Protein AF-A0A4Q2XMG8-F1 (afdb_monomer_lite)

Radius of gyration: 23.98 Å; chains: 1; bounding box: 64×40×62 Å

Structure (mmCIF, N/CA/C/O backbone):
data_AF-A0A4Q2XMG8-F1
#
_entry.id   AF-A0A4Q2XMG8-F1
#
loop_
_atom_site.group_PDB
_atom_site.id
_atom_site.type_symbol
_atom_site.label_atom_id
_atom_site.label_alt_id
_atom_site.label_comp_id
_atom_site.label_asym_id
_atom_site.label_entity_id
_atom_site.label_seq_id
_atom_site.pdbx_PDB_ins_code
_atom_site.Cartn_x
_atom_site.Cartn_y
_atom_site.Cartn_z
_atom_site.occupancy
_atom_site.B_iso_or_equiv
_atom_site.auth_seq_id
_atom_site.auth_comp_id
_atom_site.auth_asym_id
_atom_site.auth_atom_id
_atom_site.pdbx_PDB_model_num
ATOM 1 N N . ALA A 1 1 ? -25.257 4.036 9.283 1.00 81.19 1 ALA A N 1
ATOM 2 C CA . ALA A 1 1 ? -26.088 5.258 9.095 1.00 81.19 1 ALA A CA 1
ATOM 3 C C . ALA A 1 1 ? -26.103 5.674 7.631 1.00 81.19 1 ALA A C 1
ATOM 5 O O . ALA A 1 1 ? -27.176 5.922 7.090 1.00 81.19 1 ALA A O 1
ATOM 6 N N . TYR A 1 2 ? -24.935 5.611 6.986 1.00 82.19 2 TYR A N 1
ATOM 7 C CA . TYR A 1 2 ? -24.751 5.807 5.554 1.00 82.19 2 TYR A CA 1
ATOM 8 C C . TYR A 1 2 ? -25.796 5.077 4.703 1.00 82.19 2 TYR A C 1
ATOM 10 O O . TYR A 1 2 ? -26.510 5.693 3.921 1.00 82.19 2 TYR A O 1
ATOM 18 N N . TYR A 1 3 ? -25.970 3.776 4.947 1.00 78.19 3 TYR A N 1
ATOM 19 C CA . TYR A 1 3 ? -26.940 2.952 4.229 1.00 78.19 3 TYR A CA 1
ATOM 20 C C . TYR A 1 3 ? -28.388 3.465 4.310 1.00 78.19 3 TYR A C 1
ATOM 22 O O . TYR A 1 3 ? -29.070 3.570 3.293 1.00 78.19 3 TYR A O 1
ATOM 30 N N . ARG A 1 4 ? -28.861 3.817 5.513 1.00 81.31 4 ARG A N 1
ATOM 31 C CA . ARG A 1 4 ? -30.213 4.373 5.684 1.00 81.31 4 ARG A CA 1
ATOM 32 C C . ARG A 1 4 ? -30.353 5.688 4.928 1.00 81.31 4 ARG A C 1
ATOM 34 O O . ARG A 1 4 ? -31.359 5.874 4.258 1.00 81.31 4 ARG A O 1
ATOM 41 N N . GLY A 1 5 ? -29.334 6.546 4.995 1.00 85.69 5 GLY A N 1
ATOM 42 C CA . GLY A 1 5 ? -29.318 7.788 4.231 1.00 85.69 5 GLY A CA 1
ATOM 43 C C . GLY A 1 5 ? -29.368 7.539 2.723 1.00 85.69 5 GLY A C 1
ATOM 44 O O . GLY A 1 5 ? -30.124 8.198 2.024 1.00 85.69 5 GLY A O 1
ATOM 45 N N . HIS A 1 6 ? -28.656 6.525 2.227 1.00 80.00 6 HIS A N 1
ATOM 46 C CA . HIS A 1 6 ? -28.688 6.147 0.814 1.00 80.00 6 HIS A CA 1
ATOM 47 C C . HIS A 1 6 ? -30.078 5.692 0.352 1.00 80.00 6 HIS A C 1
ATOM 49 O O . HIS A 1 6 ? -30.569 6.174 -0.665 1.00 80.00 6 HIS A O 1
ATOM 55 N N . ILE A 1 7 ? -30.738 4.809 1.111 1.00 81.00 7 ILE A N 1
ATOM 56 C CA . ILE A 1 7 ? -32.094 4.338 0.779 1.00 81.00 7 ILE A CA 1
ATOM 57 C C . ILE A 1 7 ? -33.120 5.468 0.813 1.00 81.00 7 ILE A C 1
ATOM 59 O O . ILE A 1 7 ? -34.022 5.504 -0.018 1.00 81.00 7 ILE A O 1
ATOM 63 N N . LEU A 1 8 ? -33.005 6.364 1.790 1.00 88.44 8 LEU A N 1
ATOM 64 C CA . LEU A 1 8 ? -33.968 7.441 1.999 1.00 88.44 8 LEU A CA 1
ATOM 65 C C . LEU A 1 8 ? -33.697 8.669 1.116 1.00 88.44 8 LEU A C 1
ATOM 67 O O . LEU A 1 8 ? -34.474 9.617 1.164 1.00 88.44 8 LEU A O 1
ATOM 71 N N . GLY A 1 9 ? -32.612 8.671 0.331 1.00 86.44 9 GLY A N 1
ATOM 72 C CA . GLY A 1 9 ? -32.169 9.855 -0.412 1.00 86.44 9 GLY A CA 1
ATOM 73 C C . GLY A 1 9 ? -31.715 11.007 0.494 1.00 86.44 9 GLY A C 1
ATOM 74 O O . GLY A 1 9 ? -31.687 12.153 0.064 1.00 86.44 9 GLY A O 1
ATOM 75 N N . ASP A 1 10 ? -31.373 10.716 1.750 1.00 90.12 10 ASP A N 1
ATOM 76 C CA . ASP A 1 10 ? -30.902 11.691 2.729 1.00 90.12 10 ASP A CA 1
ATOM 77 C C . ASP A 1 10 ? -29.384 11.864 2.583 1.00 90.12 10 ASP A C 1
ATOM 79 O O . ASP A 1 10 ? -28.574 11.066 3.075 1.00 90.12 10 ASP A O 1
ATOM 83 N N . GLU A 1 11 ? -29.001 12.892 1.827 1.00 88.88 11 GLU A N 1
ATOM 84 C CA . GLU A 1 11 ? -27.604 13.252 1.581 1.00 88.88 11 GLU A CA 1
ATOM 85 C C . GLU A 1 11 ? -26.902 13.755 2.847 1.00 88.88 11 GLU A C 1
ATOM 87 O O . GLU A 1 11 ? -25.707 13.510 3.018 1.00 88.88 11 GLU A O 1
ATOM 92 N N . THR A 1 12 ? -27.629 14.402 3.763 1.00 91.62 12 THR A N 1
ATOM 93 C CA . THR A 1 12 ? -27.072 14.902 5.025 1.00 91.62 12 THR A CA 1
ATOM 94 C C . THR A 1 12 ? -26.667 13.740 5.922 1.00 91.62 12 THR A C 1
ATOM 96 O O . THR A 1 12 ? -25.528 13.688 6.379 1.00 91.62 12 THR A O 1
ATOM 99 N N . LEU A 1 13 ? -27.544 12.750 6.103 1.00 91.00 13 LEU A N 1
ATOM 100 C CA . LEU A 1 13 ? -27.244 11.565 6.906 1.00 91.00 13 LEU A CA 1
ATOM 101 C C . LEU A 1 13 ? -26.104 10.731 6.304 1.00 91.00 13 LEU A C 1
ATOM 103 O O . LEU A 1 13 ? -25.288 10.164 7.039 1.00 91.00 13 LEU A O 1
ATOM 107 N N . GLN A 1 14 ? -26.025 10.665 4.970 1.00 84.69 14 GLN A N 1
ATOM 108 C CA . GLN A 1 14 ? -24.875 10.076 4.287 1.00 84.69 14 GLN A CA 1
ATOM 109 C C . GLN A 1 14 ? -23.601 10.851 4.618 1.00 84.69 14 GLN A C 1
ATOM 111 O O . GLN A 1 14 ? -22.659 10.241 5.117 1.00 84.69 14 GLN A O 1
ATOM 116 N N . ALA A 1 15 ? -23.580 12.168 4.398 1.00 87.19 15 ALA A N 1
ATOM 117 C CA . ALA A 1 15 ? -22.418 13.020 4.641 1.00 87.19 15 ALA A CA 1
ATOM 118 C C . ALA A 1 15 ? -21.933 12.946 6.095 1.00 87.19 15 ALA A C 1
ATOM 120 O O . ALA A 1 15 ? -20.739 12.763 6.328 1.00 87.19 15 ALA A O 1
ATOM 121 N N . SER A 1 16 ? -22.846 12.982 7.066 1.00 92.31 16 SER A N 1
ATOM 122 C CA . SER A 1 16 ? -22.531 12.775 8.479 1.00 92.31 16 SER A CA 1
ATOM 123 C C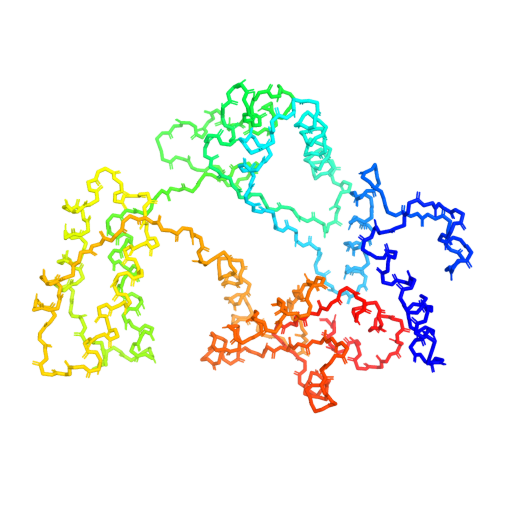 . SER A 1 16 ? -21.876 11.408 8.710 1.00 92.31 16 SER A C 1
ATOM 125 O O . SER A 1 16 ? -20.847 11.313 9.372 1.00 92.31 16 SER A O 1
ATOM 127 N N . ALA A 1 17 ? -22.384 10.327 8.110 1.00 89.62 17 ALA A N 1
ATOM 128 C CA . ALA A 1 17 ? -21.771 9.007 8.267 1.00 89.62 17 ALA A CA 1
ATOM 129 C C . ALA A 1 17 ? -20.358 8.935 7.652 1.00 89.62 17 ALA A C 1
ATOM 131 O O . ALA A 1 17 ? -19.456 8.364 8.269 1.00 89.62 17 ALA A O 1
ATOM 132 N N . LEU A 1 18 ? -20.149 9.566 6.486 1.00 85.31 18 LEU A N 1
ATOM 133 C CA . LEU A 1 18 ? -18.825 9.696 5.858 1.00 85.31 18 LEU A CA 1
ATOM 134 C C . LEU A 1 18 ? -17.852 10.430 6.787 1.00 85.31 18 LEU A C 1
ATOM 136 O O . LEU A 1 18 ? -16.746 9.951 7.037 1.00 85.31 18 LEU A O 1
ATOM 140 N N . ARG A 1 19 ? -18.291 11.573 7.325 1.00 89.06 19 ARG A N 1
ATOM 141 C CA . ARG A 1 19 ? -17.523 12.413 8.248 1.00 89.06 19 ARG A CA 1
ATOM 142 C C . ARG A 1 19 ? -17.064 11.613 9.469 1.00 89.06 19 ARG A C 1
ATOM 144 O O . ARG A 1 19 ? -15.927 11.737 9.913 1.00 89.06 19 ARG A O 1
ATOM 151 N N . TRP A 1 20 ? -17.910 10.718 9.978 1.00 91.38 20 TRP A N 1
ATOM 152 C CA . TRP A 1 20 ? -17.545 9.835 11.086 1.00 91.38 20 TRP A CA 1
ATOM 153 C C . TRP A 1 20 ? -16.475 8.807 10.720 1.00 91.38 20 TRP A C 1
ATOM 155 O O . TRP A 1 20 ? -15.502 8.665 11.459 1.00 91.38 20 TRP A O 1
ATOM 165 N N . LEU A 1 21 ? -16.609 8.131 9.575 1.00 85.44 21 LEU A N 1
ATOM 166 C CA . LEU A 1 21 ? -15.617 7.153 9.106 1.00 85.44 21 LEU A CA 1
ATOM 167 C C . LEU A 1 21 ? -14.249 7.782 8.819 1.00 85.44 21 LEU A C 1
ATOM 169 O O . LEU A 1 21 ? -13.226 7.121 8.982 1.00 85.44 21 LEU A O 1
ATOM 173 N N . ARG A 1 22 ? -14.231 9.052 8.408 1.00 84.56 22 ARG A N 1
ATOM 174 C CA . ARG A 1 22 ? -13.009 9.824 8.144 1.00 84.56 22 ARG A CA 1
ATOM 175 C C . ARG A 1 22 ? -12.381 10.440 9.390 1.00 84.56 22 ARG A C 1
ATOM 177 O O . ARG A 1 22 ? -11.350 11.087 9.265 1.00 84.56 22 ARG A O 1
ATOM 184 N N . ALA A 1 23 ? -12.973 10.218 10.566 1.00 89.00 23 ALA A N 1
ATOM 185 C CA . ALA A 1 23 ? -12.543 10.829 11.822 1.00 89.00 23 ALA A CA 1
ATOM 186 C C . ALA A 1 23 ? -12.608 12.374 11.814 1.00 89.00 23 ALA A C 1
ATOM 188 O O . ALA A 1 23 ? -11.776 13.039 12.415 1.00 89.00 23 ALA A O 1
ATOM 189 N N . GLU A 1 24 ? -13.612 12.957 11.149 1.00 90.75 24 GLU A N 1
ATOM 190 C CA . GLU A 1 24 ? -13.774 14.414 10.971 1.00 90.75 24 GLU A CA 1
ATOM 191 C C . GLU A 1 24 ? -14.787 15.042 11.963 1.00 90.75 24 GLU A C 1
ATOM 193 O O . GLU A 1 24 ? -15.249 16.171 11.775 1.00 90.75 24 GLU A O 1
ATOM 198 N N . TYR A 1 25 ? -15.199 14.310 13.003 1.00 92.25 25 TYR A N 1
ATOM 199 C CA . TYR A 1 25 ? -16.009 14.866 14.095 1.00 92.25 25 TYR A CA 1
ATOM 200 C C . TYR A 1 25 ? -15.125 15.283 15.265 1.00 92.25 25 TYR A C 1
ATOM 202 O O . TYR A 1 25 ? -14.452 14.438 15.849 1.00 92.25 25 TYR A O 1
ATOM 210 N N . ASP A 1 26 ? -15.243 16.540 15.690 1.00 88.44 26 ASP A N 1
ATOM 211 C CA . ASP A 1 26 ? -14.513 17.070 16.849 1.00 88.44 26 ASP A CA 1
ATOM 212 C C . ASP A 1 26 ? -15.264 16.847 18.175 1.00 88.44 26 ASP A C 1
ATOM 214 O O . ASP A 1 26 ? -14.674 16.849 19.257 1.00 88.44 26 ASP A O 1
ATOM 218 N N . SER A 1 27 ? -16.588 16.645 18.120 1.00 91.81 27 SER A N 1
ATOM 219 C CA . SER A 1 27 ? -17.449 16.547 19.303 1.00 91.81 27 SER A CA 1
ATOM 220 C C . SER A 1 27 ? -18.337 15.305 19.302 1.00 91.81 27 SER A C 1
ATOM 222 O O . SER A 1 27 ? -19.077 15.020 18.361 1.00 91.81 27 SER A O 1
ATOM 224 N N . LYS A 1 28 ? -18.350 14.597 20.441 1.00 92.81 28 LYS A N 1
ATOM 225 C CA . LYS A 1 28 ? -19.267 13.467 20.689 1.00 92.81 28 LYS A CA 1
ATOM 226 C C . LYS A 1 28 ? -20.732 13.903 20.716 1.00 92.81 28 LYS A C 1
ATOM 228 O O . LYS A 1 28 ? -21.603 13.084 20.441 1.00 92.81 28 LYS A O 1
ATOM 233 N N . MET A 1 29 ? -21.008 15.154 21.100 1.00 94.19 29 MET A N 1
ATOM 234 C CA . MET A 1 29 ? -22.370 15.697 21.118 1.00 94.19 29 MET A CA 1
ATOM 235 C C . MET A 1 29 ? -22.911 15.796 19.692 1.00 94.19 29 MET A C 1
ATOM 237 O O . MET A 1 29 ? -24.007 15.312 19.427 1.00 94.19 29 MET A O 1
ATOM 241 N N . GLU A 1 30 ? -22.103 16.350 18.789 1.00 93.75 30 GLU A N 1
ATOM 242 C CA . GLU A 1 30 ? -22.445 16.548 17.382 1.00 93.75 30 GLU A CA 1
ATOM 243 C C . GLU A 1 30 ? -22.667 15.204 16.679 1.00 93.75 30 GLU A C 1
ATOM 245 O O . GLU A 1 30 ? -23.744 14.946 16.153 1.00 93.75 30 GLU A O 1
ATOM 250 N N . ALA A 1 31 ? -21.719 14.268 16.798 1.00 92.81 31 ALA A N 1
ATOM 251 C CA . ALA A 1 31 ? -21.875 12.934 16.216 1.00 92.81 31 ALA A CA 1
ATOM 252 C C . ALA A 1 31 ? -23.092 12.174 16.779 1.00 92.81 31 ALA A C 1
ATOM 254 O O . ALA A 1 31 ? -23.734 11.393 16.075 1.00 92.81 31 ALA A O 1
ATOM 255 N N . ARG A 1 32 ? -23.445 12.397 18.052 1.00 93.88 32 ARG A N 1
ATOM 256 C CA . ARG A 1 32 ? -24.645 11.804 18.652 1.00 93.88 32 ARG A CA 1
ATOM 257 C C . ARG A 1 32 ? -25.925 12.416 18.095 1.00 93.88 32 ARG A C 1
ATOM 259 O O . ARG A 1 32 ? -26.892 11.679 17.925 1.00 93.88 32 ARG A O 1
ATOM 266 N N . GLN A 1 33 ? -25.942 13.722 17.855 1.00 93.50 33 GLN A N 1
ATOM 267 C CA . GLN A 1 33 ? -27.078 14.411 17.254 1.00 93.50 33 GLN A CA 1
ATOM 268 C C . GLN A 1 33 ? -27.289 13.954 15.807 1.00 93.50 33 GLN A C 1
ATOM 270 O O . GLN A 1 33 ? -28.407 13.594 15.449 1.00 93.50 33 GLN A O 1
ATOM 275 N N . ASP A 1 34 ? -26.214 13.884 15.026 1.00 92.56 34 ASP A N 1
ATOM 276 C CA . ASP A 1 34 ? -26.277 13.557 13.601 1.00 92.56 34 ASP A CA 1
ATOM 277 C C . ASP A 1 34 ? -26.519 12.065 13.334 1.00 92.56 34 ASP A C 1
ATOM 279 O O . ASP A 1 34 ? -27.267 11.692 12.432 1.00 92.56 34 ASP A O 1
ATOM 283 N N . LEU A 1 35 ? -25.860 11.185 14.097 1.00 93.00 35 LEU A N 1
ATOM 284 C CA . LEU A 1 35 ? -25.783 9.749 13.789 1.00 93.00 35 LEU A CA 1
ATOM 285 C C . LEU A 1 35 ? -26.282 8.840 14.914 1.00 93.00 35 LEU A C 1
ATOM 287 O O . LEU A 1 35 ? -26.351 7.622 14.735 1.00 93.00 35 LEU A O 1
ATOM 291 N N . GLY A 1 36 ? -26.575 9.385 16.097 1.00 91.75 36 GLY A N 1
ATOM 292 C CA . GLY A 1 36 ? -26.919 8.594 17.281 1.00 91.75 36 GLY A CA 1
ATOM 293 C C . GLY A 1 36 ? -25.740 7.823 17.890 1.00 91.75 36 GLY A C 1
ATOM 294 O O . GLY A 1 36 ? -25.936 7.025 18.811 1.00 91.75 36 GLY A O 1
ATOM 295 N N . VAL A 1 37 ? -24.511 8.041 17.411 1.00 90.50 37 VAL A N 1
ATOM 296 C CA . VAL A 1 37 ? -23.314 7.343 17.900 1.00 90.50 37 VAL A CA 1
ATOM 297 C C . VAL A 1 37 ? -22.744 8.025 19.142 1.00 90.50 37 VAL A C 1
ATOM 299 O O . VAL A 1 37 ? -22.740 9.244 19.269 1.00 90.50 37 VAL A O 1
ATOM 302 N N . ARG A 1 38 ? -22.255 7.229 20.100 1.00 90.50 38 ARG A N 1
ATOM 303 C CA . ARG A 1 38 ? -21.681 7.742 21.364 1.00 90.50 38 ARG A CA 1
ATOM 304 C C . ARG A 1 38 ? -20.157 7.885 21.337 1.00 90.50 38 ARG A C 1
ATOM 306 O O . ARG A 1 38 ? -19.583 8.458 22.261 1.00 90.50 38 ARG A O 1
ATOM 313 N N . ARG A 1 39 ? -19.500 7.316 20.326 1.00 89.75 39 ARG A N 1
ATOM 314 C CA . ARG A 1 39 ? -18.046 7.352 20.133 1.00 89.75 39 ARG A CA 1
ATOM 315 C C . ARG A 1 39 ? -17.732 8.026 18.804 1.00 89.75 39 ARG A C 1
ATOM 317 O O . ARG A 1 39 ? -18.486 7.861 17.853 1.00 89.75 39 ARG A O 1
ATOM 324 N N . ILE A 1 40 ? -16.619 8.744 18.772 1.00 92.38 40 ILE A N 1
ATOM 325 C CA . ILE A 1 40 ? -16.002 9.339 17.582 1.00 92.38 40 ILE A CA 1
ATOM 326 C C . ILE A 1 40 ? -14.564 8.832 17.498 1.00 92.38 40 ILE A C 1
ATOM 328 O O . ILE A 1 40 ? -14.013 8.409 18.523 1.00 92.38 40 ILE A O 1
ATOM 332 N N . ILE A 1 41 ? -13.997 8.841 16.297 1.00 91.81 41 ILE A N 1
ATOM 333 C CA . ILE A 1 41 ? -12.611 8.445 16.056 1.00 91.81 41 ILE A CA 1
ATOM 334 C C . ILE A 1 41 ? -11.731 9.674 16.301 1.00 91.81 41 ILE A C 1
ATOM 336 O O . ILE A 1 41 ? -11.985 10.726 15.728 1.00 91.81 41 ILE A O 1
ATOM 340 N N . LEU A 1 42 ? -10.749 9.538 17.185 1.00 89.94 42 LEU A N 1
ATOM 341 C CA . LEU A 1 42 ? -9.764 10.551 17.566 1.00 89.94 42 LEU A CA 1
ATOM 342 C C . LEU A 1 42 ? -8.385 9.890 17.609 1.00 89.94 42 LEU A C 1
ATOM 344 O O . LEU A 1 42 ? -8.292 8.664 17.701 1.00 89.94 42 LEU A O 1
ATOM 348 N N . ASP A 1 43 ? -7.323 10.690 17.652 1.00 84.62 43 ASP A N 1
ATOM 349 C CA . ASP A 1 43 ? -5.941 10.198 17.730 1.00 84.62 43 ASP A CA 1
ATOM 350 C C . ASP A 1 43 ? -5.738 9.168 18.858 1.00 84.62 43 ASP A C 1
ATOM 352 O O . ASP A 1 43 ? -5.114 8.127 18.661 1.00 84.62 43 ASP A O 1
ATOM 356 N N . GLU A 1 44 ? -6.355 9.401 20.020 1.00 84.56 44 GLU A N 1
ATOM 357 C CA . GLU A 1 44 ? -6.260 8.538 21.207 1.00 84.56 44 GLU A CA 1
ATOM 358 C C . GLU A 1 44 ? -6.878 7.139 21.023 1.00 84.56 44 GLU A C 1
ATOM 360 O O . GLU A 1 44 ? -6.518 6.204 21.736 1.00 84.56 44 GLU A O 1
ATOM 365 N N . ASN A 1 45 ? -7.842 6.978 20.109 1.00 88.38 45 ASN A N 1
ATOM 366 C CA . ASN A 1 45 ? -8.588 5.726 19.919 1.00 88.38 45 ASN A CA 1
ATOM 367 C C . ASN A 1 45 ? -8.556 5.201 18.473 1.00 88.38 45 ASN A C 1
ATOM 369 O O . ASN A 1 45 ? -9.275 4.254 18.132 1.00 88.38 45 ASN A O 1
ATOM 373 N N . PHE A 1 46 ? -7.723 5.802 17.625 1.00 88.00 46 PHE A N 1
ATOM 374 C CA . PHE A 1 46 ? -7.608 5.457 16.215 1.00 88.00 46 PHE A CA 1
ATOM 375 C C . PHE A 1 46 ? -7.201 3.991 16.019 1.00 88.00 46 PHE A C 1
ATOM 377 O O . PHE A 1 46 ? -7.821 3.269 15.238 1.00 88.00 46 PHE A O 1
ATOM 384 N N . LEU A 1 47 ? -6.225 3.510 16.796 1.00 88.06 47 LEU A N 1
ATOM 385 C CA . LEU A 1 47 ? -5.788 2.113 16.745 1.00 88.06 47 LEU A CA 1
ATOM 386 C C . LEU A 1 47 ? -6.913 1.139 17.124 1.00 88.06 47 LEU A C 1
ATOM 388 O O . LEU A 1 47 ? -7.145 0.156 16.424 1.00 88.06 47 LEU A O 1
ATOM 392 N N . GLU A 1 48 ? -7.673 1.431 18.178 1.00 89.69 48 GLU A N 1
ATOM 393 C CA . GLU A 1 48 ? -8.837 0.616 18.548 1.00 89.69 48 GLU A CA 1
ATOM 394 C C . GLU A 1 48 ? -9.885 0.586 17.429 1.00 89.69 48 GLU A C 1
ATOM 396 O O . GLU A 1 48 ? -10.480 -0.454 17.146 1.00 89.69 48 GLU A O 1
ATOM 401 N N . SER A 1 49 ? -10.062 1.706 16.729 1.00 89.62 49 SER A N 1
ATOM 402 C CA . SER A 1 49 ? -10.954 1.790 15.570 1.00 89.62 49 SER A CA 1
ATOM 403 C C . SER A 1 49 ? -10.458 0.921 14.403 1.00 89.62 49 SER A C 1
ATOM 405 O O . SER A 1 49 ? -11.256 0.208 13.791 1.00 89.62 49 SER A O 1
ATOM 407 N N . LEU A 1 50 ? -9.145 0.881 14.140 1.00 89.44 50 LEU A N 1
ATOM 408 C CA . LEU A 1 50 ? -8.552 -0.032 13.152 1.00 89.44 50 LEU A CA 1
ATOM 409 C C . LEU A 1 50 ? -8.691 -1.506 13.549 1.00 89.44 50 LEU A C 1
ATOM 411 O O . LEU A 1 50 ? -8.988 -2.338 12.692 1.00 89.44 50 LEU A O 1
ATOM 415 N N . LYS A 1 51 ? -8.533 -1.848 14.833 1.00 91.00 51 LYS A N 1
ATOM 416 C CA . LYS A 1 51 ? -8.768 -3.217 15.328 1.00 91.00 51 LYS A CA 1
ATOM 417 C C . LYS A 1 51 ? -10.217 -3.647 15.109 1.00 91.00 51 LYS A C 1
ATOM 419 O O . LYS A 1 51 ? -10.461 -4.772 14.675 1.00 91.00 51 LYS A O 1
ATOM 424 N N . LEU A 1 52 ? -11.179 -2.753 15.357 1.00 89.62 52 LEU A N 1
ATOM 425 C CA . LEU A 1 52 ? -12.593 -3.011 15.071 1.00 89.62 52 LEU A CA 1
ATOM 426 C C . LEU A 1 52 ? -12.834 -3.237 13.573 1.00 89.62 52 LEU A C 1
ATOM 428 O O . LEU A 1 52 ? -13.544 -4.177 13.215 1.00 89.62 52 LEU A O 1
ATOM 432 N N . MET A 1 53 ? -12.201 -2.441 12.706 1.00 87.44 53 MET A N 1
ATOM 433 C CA . MET A 1 53 ? -12.269 -2.630 11.253 1.00 87.44 53 MET A CA 1
ATOM 434 C C . MET A 1 53 ? -11.673 -3.978 10.822 1.00 87.44 53 MET A C 1
ATOM 436 O O . MET A 1 53 ? -12.286 -4.714 10.052 1.00 87.44 53 MET A O 1
ATOM 440 N N . ALA A 1 54 ? -10.511 -4.354 11.357 1.00 91.00 54 ALA A N 1
ATOM 441 C CA . ALA A 1 54 ? -9.888 -5.645 11.081 1.00 91.00 54 ALA A CA 1
ATOM 442 C C . ALA A 1 54 ? -10.766 -6.822 11.543 1.00 91.00 54 ALA A C 1
ATOM 444 O O . ALA A 1 54 ? -10.968 -7.785 10.803 1.00 91.00 54 ALA A O 1
ATOM 445 N N . ALA A 1 55 ? -11.346 -6.733 12.744 1.00 90.00 55 ALA A N 1
ATOM 446 C CA . ALA A 1 55 ? -12.267 -7.741 13.264 1.00 90.00 55 ALA A CA 1
ATOM 447 C C . ALA A 1 55 ? -13.531 -7.868 12.401 1.00 90.00 55 ALA A C 1
ATOM 449 O O . ALA A 1 55 ? -14.024 -8.976 12.179 1.00 90.00 55 ALA A O 1
ATOM 450 N N . PHE A 1 56 ? -14.038 -6.745 11.899 1.00 87.38 56 PHE A N 1
ATOM 451 C CA . PHE A 1 56 ? -15.156 -6.706 10.971 1.00 87.38 56 PHE A CA 1
ATOM 452 C C . PHE A 1 56 ? -14.822 -7.385 9.636 1.00 87.38 56 PHE A C 1
ATOM 454 O O . PHE A 1 56 ? -15.552 -8.284 9.225 1.00 87.38 56 PHE A O 1
ATOM 461 N N . LEU A 1 57 ? -13.684 -7.053 9.017 1.00 87.56 57 LEU A N 1
ATOM 462 C CA . LEU A 1 57 ? -13.227 -7.681 7.769 1.00 87.56 57 LEU A CA 1
ATOM 463 C C . LEU A 1 57 ? -13.040 -9.195 7.914 1.00 87.56 57 LEU A C 1
ATOM 465 O O . LEU A 1 57 ? -13.393 -9.955 7.017 1.00 87.56 57 LEU A O 1
ATOM 469 N N . ARG A 1 58 ? -12.573 -9.658 9.077 1.00 89.12 58 ARG A N 1
ATOM 470 C CA . ARG A 1 58 ? -12.477 -11.095 9.356 1.00 89.12 58 ARG A CA 1
ATOM 471 C C . ARG A 1 58 ? -13.821 -11.794 9.463 1.00 89.12 58 ARG A C 1
ATOM 473 O O . ARG A 1 58 ? -13.951 -12.937 9.043 1.00 89.12 58 ARG A O 1
ATOM 480 N N . ARG A 1 59 ? -14.828 -11.121 10.021 1.00 85.38 59 ARG A N 1
ATOM 481 C CA . ARG A 1 59 ? -16.205 -11.639 10.027 1.00 85.38 59 ARG A CA 1
ATOM 482 C C . ARG A 1 59 ? -16.835 -11.627 8.638 1.00 85.38 59 ARG A C 1
ATOM 484 O O . ARG A 1 59 ? -17.755 -12.399 8.406 1.00 85.38 59 ARG A O 1
ATOM 491 N N . ALA A 1 60 ? -16.335 -10.777 7.748 1.00 81.06 60 ALA A N 1
ATOM 492 C CA . ALA A 1 60 ? -16.748 -10.715 6.357 1.00 81.06 60 ALA A CA 1
ATOM 493 C C . ALA A 1 60 ? -16.121 -11.795 5.456 1.00 81.06 60 ALA A C 1
ATOM 495 O O . ALA A 1 60 ? -16.498 -11.842 4.297 1.00 81.06 60 ALA A O 1
ATOM 496 N N . GLY A 1 61 ? -15.200 -12.632 5.959 1.00 82.38 61 GLY A N 1
ATOM 497 C CA . GLY A 1 61 ? -14.559 -13.717 5.192 1.00 82.38 61 GLY A CA 1
ATOM 498 C C . GLY A 1 61 ? -13.060 -13.518 4.937 1.00 82.38 61 GLY A C 1
ATOM 499 O O . GLY A 1 61 ? -12.340 -14.474 4.668 1.00 82.38 61 GLY A O 1
ATOM 500 N N . TYR A 1 62 ? -12.538 -12.302 5.120 1.00 87.75 62 TYR A N 1
ATOM 501 C CA . TYR A 1 62 ? -11.131 -11.999 4.848 1.00 87.75 62 TYR A CA 1
ATOM 502 C C . TYR A 1 62 ? -10.174 -12.494 5.938 1.00 87.75 62 TYR A C 1
ATOM 504 O O . TYR A 1 62 ? -10.520 -12.607 7.115 1.00 87.75 62 TYR A O 1
ATOM 512 N N . ALA A 1 63 ? -8.906 -12.704 5.575 1.00 86.94 63 ALA A N 1
ATOM 513 C CA . ALA A 1 63 ? -7.864 -13.057 6.542 1.00 86.94 63 ALA A CA 1
ATOM 514 C C . ALA A 1 63 ? -7.587 -11.932 7.564 1.00 86.94 63 ALA A C 1
ATOM 516 O O . ALA A 1 63 ? -7.244 -12.211 8.718 1.00 86.94 63 ALA A O 1
ATOM 517 N N . GLY A 1 64 ? -7.763 -10.667 7.165 1.00 91.44 64 GLY A N 1
ATOM 518 C CA . GLY A 1 64 ? -7.485 -9.505 8.003 1.00 91.44 64 GLY A CA 1
ATOM 519 C C . GLY A 1 64 ? -7.382 -8.186 7.235 1.00 91.44 64 GLY A C 1
ATOM 520 O O . GLY A 1 64 ? -7.755 -8.103 6.068 1.00 91.44 64 GLY A O 1
ATOM 521 N N . LEU A 1 65 ? -6.859 -7.165 7.912 1.00 90.50 65 LEU A N 1
ATOM 522 C CA . LEU A 1 65 ? -6.526 -5.848 7.377 1.00 90.50 65 LEU A CA 1
ATOM 523 C C . LEU A 1 65 ? -5.007 -5.664 7.383 1.00 90.50 65 LEU A C 1
ATOM 525 O O . LEU A 1 65 ? -4.377 -5.821 8.426 1.00 90.50 65 LEU A O 1
ATOM 529 N N . LEU A 1 66 ? -4.431 -5.289 6.244 1.00 89.88 66 LEU A N 1
ATOM 530 C CA . LEU A 1 66 ? -3.024 -4.914 6.133 1.00 89.88 66 LEU A CA 1
ATOM 531 C C . LEU A 1 66 ? -2.924 -3.410 5.861 1.00 89.88 66 LEU A C 1
ATOM 533 O O . LEU A 1 66 ? -3.477 -2.921 4.877 1.00 89.88 66 LEU A O 1
ATOM 537 N N . VAL A 1 67 ? -2.234 -2.681 6.734 1.00 87.25 67 VAL A N 1
ATOM 538 C CA . VAL A 1 67 ? -2.046 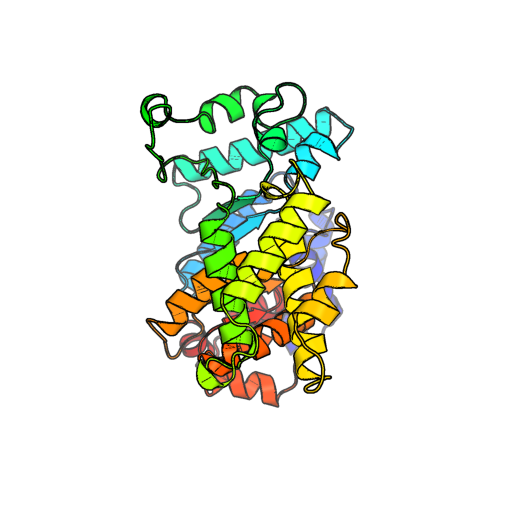-1.231 6.633 1.00 87.25 67 VAL A CA 1
ATOM 539 C C . VAL A 1 67 ? -0.600 -0.939 6.255 1.00 87.25 67 VAL A C 1
ATOM 541 O O . VAL A 1 67 ? 0.323 -1.188 7.029 1.00 87.25 67 VAL A O 1
ATOM 544 N N . ASN A 1 68 ? -0.408 -0.376 5.066 1.00 84.12 68 ASN A N 1
ATOM 545 C CA . ASN A 1 68 ? 0.908 0.009 4.569 1.00 84.12 68 ASN A CA 1
ATOM 546 C C . ASN A 1 68 ? 1.124 1.504 4.803 1.00 84.12 68 ASN A C 1
ATOM 548 O O . ASN A 1 68 ? 0.378 2.330 4.277 1.00 84.12 68 ASN A O 1
ATOM 552 N N . LEU A 1 69 ? 2.154 1.841 5.574 1.00 83.31 69 LEU A N 1
ATOM 553 C CA . LEU A 1 69 ? 2.605 3.206 5.791 1.00 83.31 69 LEU A CA 1
ATOM 554 C C . LEU A 1 69 ? 3.944 3.411 5.098 1.00 83.31 69 LEU A C 1
ATOM 556 O O . LEU A 1 69 ? 4.901 2.662 5.285 1.00 83.31 69 LEU A O 1
ATOM 560 N N . ASP A 1 70 ? 4.007 4.471 4.315 1.00 79.00 70 ASP A N 1
ATOM 561 C CA . ASP A 1 70 ? 5.205 4.878 3.605 1.00 79.00 70 ASP A CA 1
ATOM 562 C C . ASP A 1 70 ? 5.596 6.297 4.028 1.00 79.00 70 ASP A C 1
ATOM 564 O O . ASP A 1 70 ? 4.822 7.016 4.656 1.00 79.00 70 ASP A O 1
ATOM 568 N N . GLU A 1 71 ? 6.812 6.701 3.683 1.00 78.44 71 GLU A N 1
ATOM 569 C CA . GLU A 1 71 ? 7.410 7.977 4.055 1.00 78.44 71 GLU A CA 1
ATOM 570 C C . GLU A 1 71 ? 7.549 8.159 5.565 1.00 78.44 71 GLU A C 1
ATOM 572 O O . GLU A 1 71 ? 7.349 9.253 6.090 1.00 78.44 71 GLU A O 1
ATOM 577 N N . MET A 1 72 ? 8.020 7.125 6.267 1.00 84.88 72 MET A N 1
ATOM 578 C CA . MET A 1 72 ? 8.381 7.234 7.689 1.00 84.88 72 MET A CA 1
ATOM 579 C C . MET A 1 72 ? 9.375 8.378 7.967 1.00 84.88 72 MET A C 1
ATOM 581 O O . MET A 1 72 ? 9.393 8.950 9.057 1.00 84.88 72 MET A O 1
ATOM 585 N N . VAL A 1 73 ? 10.139 8.793 6.948 1.00 83.88 73 VAL A N 1
ATOM 586 C CA . VAL A 1 73 ? 10.998 9.989 6.969 1.00 83.88 73 VAL A CA 1
ATOM 587 C C . VAL A 1 73 ? 10.246 11.273 7.348 1.00 83.88 73 VAL A C 1
ATOM 589 O O . VAL A 1 73 ? 10.849 12.213 7.868 1.00 83.88 73 VAL A O 1
ATOM 592 N N . VAL A 1 74 ? 8.929 11.335 7.123 1.00 85.56 74 VAL A N 1
ATOM 593 C CA . VAL A 1 74 ? 8.076 12.438 7.577 1.00 85.56 74 VAL A CA 1
ATOM 594 C C . VAL A 1 74 ? 8.139 12.553 9.096 1.00 85.56 74 VAL A C 1
ATOM 596 O O . VAL A 1 74 ? 8.377 13.648 9.610 1.00 85.56 74 VAL A O 1
ATOM 599 N N . LEU A 1 75 ? 8.004 11.425 9.801 1.00 85.00 75 LEU A N 1
ATOM 600 C CA . LEU A 1 75 ? 7.989 11.382 11.260 1.00 85.00 75 LEU A CA 1
ATOM 601 C C . LEU A 1 75 ? 9.338 11.793 11.856 1.00 85.00 75 LEU A C 1
ATOM 603 O O . LEU A 1 75 ? 9.378 12.568 12.807 1.00 85.00 75 LEU A O 1
ATOM 607 N N . SER A 1 76 ? 10.445 11.336 11.273 1.00 83.81 76 SER A N 1
ATOM 608 C CA . SER A 1 76 ? 11.789 11.609 11.797 1.00 83.81 76 SER A CA 1
ATOM 609 C C . SER A 1 76 ? 12.343 12.976 11.364 1.00 83.81 76 SER A C 1
ATOM 611 O O . SER A 1 76 ? 12.767 13.794 12.192 1.00 83.81 76 SER A O 1
ATOM 613 N N . HIS A 1 77 ? 12.301 13.280 10.065 1.00 82.88 77 HIS A N 1
ATOM 614 C CA . HIS A 1 77 ? 13.058 14.386 9.469 1.00 82.88 77 HIS A CA 1
ATOM 615 C C . HIS A 1 77 ? 12.203 15.571 9.007 1.00 82.88 77 HIS A C 1
ATOM 617 O O . HIS A 1 77 ? 12.694 16.704 9.043 1.00 82.88 77 HIS A O 1
ATOM 623 N N . ARG A 1 78 ? 10.932 15.364 8.631 1.00 83.94 78 ARG A N 1
ATOM 624 C CA . ARG A 1 78 ? 10.062 16.476 8.191 1.00 83.94 78 ARG A CA 1
ATOM 625 C C . ARG A 1 78 ? 9.261 17.111 9.324 1.00 83.94 78 ARG A C 1
ATOM 627 O O . ARG A 1 78 ? 8.969 18.296 9.232 1.00 83.94 78 ARG A O 1
ATOM 634 N N . LEU A 1 79 ? 8.961 16.386 10.405 1.00 84.56 79 LEU A N 1
ATOM 635 C CA . LEU A 1 79 ? 8.337 16.961 11.600 1.00 84.56 79 LEU A CA 1
ATOM 636 C C . LEU A 1 79 ? 9.363 17.767 12.418 1.00 84.56 79 LEU A C 1
ATOM 638 O O . LEU A 1 79 ? 10.281 17.172 12.999 1.00 84.56 79 LEU A O 1
ATOM 642 N N . PRO A 1 80 ? 9.227 19.105 12.524 1.00 77.69 80 PRO A N 1
ATOM 643 C CA . PRO A 1 80 ? 10.186 19.930 13.257 1.00 77.69 80 PRO A CA 1
ATOM 644 C C . PRO A 1 80 ? 9.994 19.822 14.778 1.00 77.69 80 PRO A C 1
ATOM 646 O O . PRO A 1 80 ? 10.970 19.801 15.530 1.00 77.69 80 PRO A O 1
ATOM 649 N N . ASN A 1 81 ? 8.748 19.683 15.239 1.00 87.81 81 ASN A N 1
ATOM 650 C CA . ASN A 1 81 ? 8.383 19.688 16.655 1.00 87.81 81 ASN A CA 1
ATOM 651 C C . ASN A 1 81 ? 8.714 18.350 17.342 1.00 87.81 81 ASN A C 1
ATOM 653 O O . ASN A 1 81 ? 8.163 17.309 16.987 1.00 87.81 81 ASN A O 1
ATOM 657 N N . SER A 1 82 ? 9.578 18.384 18.361 1.00 86.81 82 SER A N 1
ATOM 658 C CA . SER A 1 82 ? 9.980 17.198 19.129 1.00 86.81 82 SER A CA 1
ATOM 659 C C . SER A 1 82 ? 8.831 16.545 19.894 1.00 86.81 82 SER A C 1
ATOM 661 O O . SER A 1 82 ? 8.772 15.320 19.927 1.00 86.81 82 SER A O 1
ATOM 663 N N . ARG A 1 83 ? 7.896 17.328 20.450 1.00 88.69 83 ARG A N 1
ATOM 664 C CA . ARG A 1 83 ? 6.731 16.785 21.171 1.00 88.69 83 ARG A CA 1
ATOM 665 C C . ARG A 1 83 ? 5.820 15.998 20.236 1.00 88.69 83 ARG A C 1
ATOM 667 O O . ARG A 1 83 ? 5.404 14.896 20.569 1.00 88.69 83 ARG A O 1
ATOM 674 N N . ALA A 1 84 ? 5.570 16.539 19.043 1.00 87.94 84 ALA A N 1
ATOM 675 C CA . ALA A 1 84 ? 4.785 15.847 18.025 1.00 87.94 84 ALA A CA 1
ATOM 676 C C . ALA A 1 84 ? 5.471 14.542 17.588 1.00 87.94 84 ALA A C 1
ATOM 678 O O . ALA A 1 84 ? 4.811 13.509 17.514 1.00 87.94 84 ALA A O 1
ATOM 679 N N . ARG A 1 85 ? 6.797 14.553 17.370 1.00 90.62 85 ARG A N 1
ATOM 680 C CA . ARG A 1 85 ? 7.548 13.321 17.062 1.00 90.62 85 ARG A CA 1
ATOM 681 C C . ARG A 1 85 ? 7.418 12.278 18.167 1.00 90.62 85 ARG A C 1
ATOM 683 O O . ARG A 1 85 ? 7.131 11.127 17.871 1.00 90.62 85 ARG A O 1
ATOM 690 N N . GLN A 1 86 ? 7.579 12.686 19.424 1.00 89.62 86 GLN A N 1
ATOM 691 C CA . GLN A 1 86 ? 7.479 11.773 20.558 1.00 89.62 86 GLN A CA 1
ATOM 692 C C . GLN A 1 86 ? 6.090 11.128 20.658 1.00 89.62 86 GLN A C 1
ATOM 694 O O . GLN A 1 86 ? 6.007 9.912 20.782 1.00 89.62 86 GLN A O 1
ATOM 699 N N . SER A 1 87 ? 5.016 11.908 20.508 1.00 89.31 87 SER A N 1
ATOM 700 C CA . SER A 1 87 ? 3.647 11.373 20.492 1.00 89.31 87 SER A CA 1
ATOM 701 C C . SER A 1 87 ? 3.429 10.357 19.358 1.00 89.31 87 SER A C 1
ATOM 703 O O . SER A 1 87 ? 2.847 9.296 19.575 1.00 89.31 87 SER A O 1
ATOM 705 N N . ASN A 1 88 ? 3.979 10.611 18.164 1.00 90.81 88 ASN A N 1
ATOM 706 C CA . ASN A 1 88 ? 3.931 9.646 17.061 1.00 90.81 88 ASN A CA 1
ATOM 707 C C . ASN A 1 88 ? 4.748 8.375 17.363 1.00 90.81 88 ASN A C 1
ATOM 709 O O . ASN A 1 88 ? 4.338 7.274 17.005 1.00 90.81 88 ASN A O 1
ATOM 713 N N . TYR A 1 89 ? 5.891 8.496 18.040 1.00 93.38 89 TYR A N 1
ATOM 714 C CA . TYR A 1 89 ? 6.715 7.348 18.440 1.00 93.38 89 TYR A CA 1
ATOM 715 C C . TYR A 1 89 ? 6.044 6.504 19.527 1.00 93.38 89 TYR A C 1
ATOM 717 O O . TYR A 1 89 ? 6.135 5.279 19.492 1.00 93.38 89 TYR A O 1
ATOM 725 N N . GLU A 1 90 ? 5.302 7.131 20.436 1.00 92.25 90 GLU A N 1
ATOM 726 C CA . GLU A 1 90 ? 4.450 6.446 21.413 1.00 92.25 90 GLU A CA 1
ATOM 727 C C . GLU A 1 90 ? 3.292 5.697 20.733 1.00 92.25 90 GLU A C 1
ATOM 729 O O . GLU A 1 90 ? 2.998 4.552 21.095 1.00 92.25 90 GLU A O 1
ATOM 734 N N . ALA A 1 91 ? 2.693 6.278 19.688 1.00 90.44 91 ALA A N 1
ATOM 735 C CA . ALA A 1 91 ? 1.692 5.594 18.870 1.00 90.44 91 ALA A CA 1
ATOM 736 C C . ALA A 1 91 ? 2.285 4.368 18.147 1.00 90.44 91 ALA A C 1
ATOM 738 O O . ALA A 1 91 ? 1.720 3.277 18.224 1.00 90.44 91 ALA A O 1
ATOM 739 N N . LEU A 1 92 ? 3.462 4.503 17.520 1.00 92.25 92 LEU A N 1
ATOM 740 C CA . LEU A 1 92 ? 4.182 3.379 16.897 1.00 92.25 92 LEU A CA 1
ATOM 741 C C . LEU A 1 92 ? 4.548 2.285 17.903 1.00 92.25 92 LEU A C 1
ATOM 743 O O . LEU A 1 92 ? 4.416 1.097 17.609 1.00 92.25 92 LEU A O 1
ATOM 747 N N . LEU A 1 93 ? 4.985 2.665 19.102 1.00 92.62 93 LEU A N 1
ATOM 748 C CA . LEU A 1 93 ? 5.295 1.706 20.156 1.00 92.62 93 LEU A CA 1
ATOM 749 C C . LEU A 1 93 ? 4.043 0.936 20.590 1.00 92.62 93 LEU A C 1
ATOM 751 O O . LEU A 1 93 ? 4.109 -0.277 20.786 1.00 92.62 93 LEU A O 1
ATOM 755 N N . SER A 1 94 ? 2.908 1.624 20.714 1.00 90.69 94 SER A N 1
ATOM 756 C CA . SER A 1 94 ? 1.623 1.001 21.048 1.00 90.69 94 SER A CA 1
ATOM 757 C C . SER A 1 94 ? 1.206 -0.012 19.978 1.00 90.69 94 SER A C 1
ATOM 759 O O . SER A 1 94 ? 0.882 -1.150 20.310 1.00 90.69 94 SER A O 1
ATOM 761 N N . LEU A 1 95 ? 1.344 0.353 18.696 1.00 91.06 95 LEU A N 1
ATOM 762 C CA . LEU A 1 95 ? 1.101 -0.534 17.551 1.00 91.06 95 LEU A CA 1
ATOM 763 C C . LEU A 1 95 ? 1.957 -1.810 17.603 1.00 91.06 95 LEU A C 1
ATOM 765 O O . LEU A 1 95 ? 1.442 -2.920 17.441 1.00 91.06 95 LEU A O 1
ATOM 769 N N . LEU A 1 96 ? 3.261 -1.664 17.855 1.00 90.38 96 LEU A N 1
ATOM 770 C CA . LEU A 1 96 ? 4.187 -2.795 17.965 1.00 90.38 96 LEU A CA 1
ATOM 771 C C . LEU A 1 96 ? 3.848 -3.693 19.157 1.00 90.38 96 LEU A C 1
ATOM 773 O O . LEU A 1 96 ? 3.820 -4.916 19.025 1.00 90.38 96 LEU A O 1
ATOM 777 N N . ASN A 1 97 ? 3.569 -3.101 20.318 1.00 90.00 97 ASN A N 1
ATOM 778 C CA . ASN A 1 97 ? 3.234 -3.854 21.523 1.00 90.00 97 ASN A CA 1
ATOM 779 C C . ASN A 1 97 ? 1.952 -4.670 21.345 1.00 90.00 97 ASN A C 1
ATOM 781 O O . ASN A 1 97 ? 1.943 -5.848 21.691 1.00 90.00 97 ASN A O 1
ATOM 785 N N . ASP A 1 98 ? 0.909 -4.082 20.762 1.00 89.06 98 ASP A N 1
ATOM 786 C CA . ASP A 1 98 ? -0.347 -4.779 20.480 1.00 89.06 98 ASP A CA 1
ATOM 787 C C . ASP A 1 98 ? -0.174 -5.937 19.493 1.00 89.06 98 ASP A C 1
ATOM 789 O O . ASP A 1 98 ? -0.781 -7.003 19.645 1.00 89.06 98 ASP A O 1
ATOM 793 N N . SER A 1 99 ? 0.698 -5.744 18.502 1.00 86.94 99 SER A N 1
ATOM 794 C CA . SER A 1 99 ? 1.048 -6.784 17.535 1.00 86.94 99 SER A CA 1
ATOM 795 C C . SER A 1 99 ? 1.761 -7.955 18.220 1.00 86.94 99 SER A C 1
ATOM 797 O O . SER A 1 99 ? 1.376 -9.106 18.022 1.00 86.94 99 SER A O 1
ATOM 799 N N . PHE A 1 100 ? 2.734 -7.681 19.097 1.00 84.19 100 PHE A N 1
ATOM 800 C CA . PHE A 1 100 ? 3.463 -8.723 19.832 1.00 84.19 100 PHE A CA 1
ATOM 801 C C . PHE A 1 100 ? 2.633 -9.421 20.913 1.00 84.19 100 PHE A C 1
ATOM 803 O O . PHE A 1 100 ? 2.822 -10.609 21.159 1.00 84.19 100 PHE A O 1
ATOM 810 N N . GLN A 1 101 ? 1.720 -8.705 21.569 1.00 86.56 101 GLN A N 1
ATOM 811 C CA . GLN A 1 101 ? 0.853 -9.267 22.610 1.00 86.56 101 GLN A CA 1
ATOM 812 C C . GLN A 1 101 ? -0.334 -10.054 22.031 1.00 86.56 101 GLN A C 1
ATOM 814 O O . GLN A 1 101 ? -1.051 -10.721 22.774 1.00 86.56 101 GLN A O 1
ATOM 819 N N . GLY A 1 102 ? -0.557 -9.986 20.713 1.00 81.25 102 GLY A N 1
ATOM 820 C CA . GLY A 1 102 ? -1.644 -10.687 20.028 1.00 81.25 102 GLY A CA 1
ATOM 821 C C . GLY A 1 102 ? -3.017 -10.021 20.169 1.00 81.25 102 GLY A C 1
ATOM 822 O O . GLY A 1 102 ? -4.024 -10.613 19.770 1.00 81.25 102 GLY A O 1
ATOM 823 N N . SER A 1 103 ? -3.083 -8.792 20.694 1.00 84.00 103 SER A N 1
ATOM 824 C CA . SER A 1 103 ? -4.331 -8.023 20.823 1.00 84.00 103 SER A CA 1
ATOM 825 C C . SER A 1 103 ? -4.831 -7.494 19.467 1.00 84.00 103 SER A C 1
ATOM 827 O O . SER A 1 103 ? -6.021 -7.227 19.306 1.00 84.00 103 SER A O 1
ATOM 829 N N . ALA A 1 104 ? -3.952 -7.411 18.461 1.00 84.06 104 ALA A N 1
ATOM 830 C CA . ALA A 1 104 ? -4.244 -6.958 17.097 1.00 84.06 104 ALA A CA 1
ATOM 831 C C . ALA A 1 104 ? -4.520 -8.113 16.103 1.00 84.06 104 ALA A C 1
ATOM 833 O O . ALA A 1 104 ? -4.105 -8.073 14.946 1.00 84.06 104 ALA A O 1
ATOM 834 N N . LYS A 1 105 ? -5.199 -9.188 16.529 1.00 87.31 105 LYS A N 1
ATOM 835 C CA . LYS A 1 105 ? -5.395 -10.384 15.686 1.00 87.31 105 LYS A CA 1
ATOM 836 C C . LYS A 1 105 ? -6.121 -10.062 14.372 1.00 87.31 105 LYS A C 1
ATOM 838 O O . LYS A 1 105 ? -7.303 -9.722 14.377 1.00 87.31 105 LYS A O 1
ATOM 843 N N . GLY A 1 106 ? -5.455 -10.308 13.244 1.00 89.69 106 GLY A N 1
ATOM 844 C CA . GLY A 1 106 ? -6.003 -10.012 11.918 1.00 89.69 106 GLY A CA 1
ATOM 845 C C . GLY A 1 106 ? -5.738 -8.593 11.431 1.00 89.69 106 GLY A C 1
ATOM 846 O O . GLY A 1 106 ? -6.330 -8.196 10.438 1.00 89.69 106 GLY A O 1
ATOM 847 N N . LEU A 1 107 ? -4.893 -7.832 12.121 1.00 92.69 107 LEU A N 1
ATOM 848 C CA . LEU A 1 107 ? -4.411 -6.526 11.701 1.00 92.69 107 LEU A CA 1
ATOM 849 C C . LEU A 1 107 ? -2.889 -6.609 11.540 1.00 92.69 107 LEU A C 1
ATOM 851 O O . LEU A 1 107 ? -2.193 -7.035 12.457 1.00 92.69 107 LEU A O 1
ATOM 855 N N . GLY A 1 108 ? -2.383 -6.227 10.373 1.00 90.12 108 GLY A N 1
ATOM 856 C CA . GLY A 1 108 ? -0.957 -6.147 10.074 1.00 90.12 108 GLY A CA 1
ATOM 857 C C . GLY A 1 108 ? -0.564 -4.731 9.678 1.00 90.12 108 GLY A C 1
ATOM 858 O O . GLY A 1 108 ? -1.347 -4.028 9.040 1.00 90.12 108 GLY A O 1
ATOM 859 N N . PHE A 1 109 ? 0.657 -4.331 10.024 1.00 89.38 109 PHE A N 1
ATOM 860 C CA . PHE A 1 109 ? 1.242 -3.059 9.611 1.00 89.38 109 PHE A CA 1
ATOM 861 C C . PHE A 1 109 ? 2.566 -3.302 8.893 1.00 89.38 109 PHE A C 1
ATOM 863 O O . PHE A 1 109 ? 3.386 -4.087 9.363 1.00 89.38 109 PHE A O 1
ATOM 870 N N . ILE A 1 110 ? 2.786 -2.599 7.785 1.00 88.69 110 ILE A N 1
ATOM 871 C CA . ILE A 1 110 ? 4.078 -2.548 7.094 1.00 88.69 110 ILE A CA 1
ATOM 872 C C . ILE A 1 110 ? 4.508 -1.090 7.034 1.00 88.69 110 ILE A C 1
ATOM 874 O O . ILE A 1 110 ? 3.772 -0.244 6.527 1.00 88.69 110 ILE A O 1
ATOM 878 N N . PHE A 1 111 ? 5.705 -0.807 7.540 1.00 88.44 111 PHE A N 1
ATOM 879 C CA . PHE A 1 111 ? 6.297 0.526 7.526 1.00 88.44 111 PHE A CA 1
ATOM 880 C C . PHE A 1 111 ? 7.508 0.533 6.598 1.00 88.44 111 PHE A C 1
ATOM 882 O O . PHE A 1 111 ? 8.438 -0.247 6.791 1.00 88.44 111 PHE A O 1
ATOM 889 N N . ALA A 1 112 ? 7.518 1.434 5.618 1.00 84.81 112 ALA A N 1
ATOM 890 C CA . ALA A 1 112 ? 8.664 1.655 4.744 1.00 84.81 112 ALA A CA 1
ATOM 891 C C . ALA A 1 112 ? 9.433 2.918 5.168 1.00 84.81 112 ALA A C 1
ATOM 893 O O . ALA A 1 112 ? 8.869 4.009 5.297 1.00 84.81 112 ALA A O 1
ATOM 894 N N . GLY A 1 113 ? 10.740 2.778 5.383 1.00 84.62 113 GLY A N 1
ATOM 895 C CA . GLY A 1 113 ? 11.617 3.862 5.815 1.00 84.62 113 GLY A CA 1
ATOM 896 C C . GLY A 1 113 ? 13.063 3.635 5.390 1.00 84.62 113 GLY A C 1
ATOM 897 O O . GLY A 1 113 ? 13.445 2.531 5.017 1.00 84.62 113 GLY A O 1
ATOM 898 N N . THR A 1 114 ? 13.858 4.702 5.423 1.00 84.69 114 THR A N 1
ATOM 899 C CA . THR A 1 114 ? 15.309 4.634 5.204 1.00 84.69 114 THR A CA 1
ATOM 900 C C . THR A 1 114 ? 16.029 4.184 6.473 1.00 84.69 114 THR A C 1
ATOM 902 O O . THR A 1 114 ? 15.488 4.344 7.570 1.00 84.69 114 THR A O 1
ATOM 905 N N . ASP A 1 115 ? 17.275 3.716 6.346 1.00 86.38 115 ASP A N 1
ATOM 906 C CA . ASP A 1 115 ? 18.119 3.408 7.510 1.00 86.38 115 ASP A CA 1
ATOM 907 C C . ASP A 1 115 ? 18.249 4.621 8.442 1.00 86.38 115 ASP A C 1
ATOM 909 O O . ASP A 1 115 ? 18.058 4.487 9.645 1.00 86.38 115 ASP A O 1
ATOM 913 N N . ASP A 1 116 ? 18.420 5.833 7.898 1.00 87.62 116 ASP A N 1
ATOM 914 C CA . ASP A 1 116 ? 18.445 7.073 8.692 1.00 87.62 116 ASP A CA 1
ATOM 915 C C . ASP A 1 116 ? 17.145 7.301 9.480 1.00 87.62 116 ASP A C 1
ATOM 917 O O . ASP A 1 116 ? 17.162 7.799 10.605 1.00 87.62 116 ASP A O 1
ATOM 921 N N . CYS A 1 117 ? 15.991 6.935 8.912 1.00 90.25 117 CYS A N 1
ATOM 922 C CA . CYS A 1 117 ? 14.718 7.045 9.618 1.00 90.25 117 CYS A CA 1
ATOM 923 C C . CYS A 1 117 ? 14.654 6.098 10.824 1.00 90.25 117 CYS A C 1
ATOM 925 O O . CYS A 1 117 ? 13.996 6.419 11.816 1.00 90.25 117 CYS A O 1
ATOM 927 N N . LEU A 1 118 ? 15.314 4.944 10.741 1.00 90.94 118 LEU A N 1
ATOM 928 C CA . LEU A 1 118 ? 15.375 3.963 11.814 1.00 90.94 118 LEU A CA 1
ATOM 929 C C . LEU A 1 118 ? 16.452 4.333 12.844 1.00 90.94 118 LEU A C 1
ATOM 931 O O . LEU A 1 118 ? 16.144 4.449 14.028 1.00 90.94 118 LEU A O 1
ATOM 935 N N . GLU A 1 119 ? 17.687 4.555 12.399 1.00 91.44 119 GLU A N 1
ATOM 936 C CA . GLU A 1 119 ? 18.892 4.535 13.233 1.00 91.44 119 GLU A CA 1
ATOM 937 C C . GLU A 1 119 ? 19.370 5.891 13.750 1.00 91.44 119 GLU A C 1
ATOM 939 O O . GLU A 1 119 ? 20.164 5.920 14.698 1.00 91.44 119 GLU A O 1
ATOM 944 N N . ASP A 1 120 ? 18.920 7.011 13.170 1.00 91.50 120 ASP A N 1
ATOM 945 C CA . ASP A 1 120 ? 19.341 8.335 13.634 1.00 91.50 120 ASP A CA 1
ATOM 946 C C . ASP A 1 120 ? 19.007 8.490 15.130 1.00 91.50 120 ASP A C 1
ATOM 948 O O . ASP A 1 120 ? 17.850 8.559 15.549 1.00 91.50 120 ASP A O 1
ATOM 952 N N . LYS A 1 121 ? 20.052 8.589 15.957 1.00 90.19 121 LYS A N 1
ATOM 953 C CA . LYS A 1 121 ? 19.945 8.656 17.422 1.00 90.19 121 LYS A CA 1
ATOM 954 C C . LYS A 1 121 ? 19.342 9.964 17.939 1.00 90.19 121 LYS A C 1
ATOM 956 O O . LYS A 1 121 ? 19.027 10.063 19.120 1.00 90.19 121 LYS A O 1
ATOM 961 N N . ARG A 1 122 ? 19.213 10.989 17.096 1.00 89.50 122 ARG A N 1
ATOM 962 C CA . ARG A 1 122 ? 18.632 12.295 17.437 1.00 89.50 122 ARG A CA 1
ATOM 963 C C . ARG A 1 122 ? 17.200 12.429 16.949 1.00 89.50 122 ARG A C 1
ATOM 965 O O . ARG A 1 122 ? 16.397 13.080 17.619 1.00 89.50 122 ARG A O 1
ATOM 972 N N . ARG A 1 123 ? 16.909 11.909 15.757 1.00 90.25 123 ARG A N 1
ATOM 973 C CA . ARG A 1 123 ? 15.624 12.138 15.082 1.00 90.25 123 ARG A CA 1
ATOM 974 C C . ARG A 1 123 ? 14.927 10.879 14.600 1.00 90.25 123 ARG A C 1
ATOM 976 O O . ARG A 1 123 ? 13.719 10.955 14.418 1.00 90.25 123 ARG A O 1
ATOM 983 N N . GLY A 1 124 ? 15.632 9.778 14.377 1.00 91.81 124 GLY A N 1
ATOM 984 C CA . GLY A 1 124 ? 15.070 8.505 13.926 1.00 91.81 124 GLY A CA 1
ATOM 985 C C . GLY A 1 124 ? 14.325 7.762 15.034 1.00 91.81 124 GLY A C 1
ATOM 986 O O . GLY A 1 124 ? 14.257 8.221 16.173 1.00 91.81 124 GLY A O 1
ATOM 987 N N . LEU A 1 125 ? 13.764 6.595 14.716 1.00 93.25 125 LEU A N 1
ATOM 988 C CA . LEU A 1 125 ? 13.032 5.774 15.690 1.00 93.25 125 LEU A CA 1
ATOM 989 C C . LEU A 1 125 ? 13.922 5.349 16.871 1.00 93.25 125 LEU A C 1
ATOM 991 O O . LEU A 1 125 ? 13.450 5.254 18.003 1.00 93.25 125 LEU A O 1
ATOM 995 N N . PHE A 1 126 ? 15.223 5.157 16.633 1.00 94.06 126 PHE A N 1
ATOM 996 C CA . PHE A 1 126 ? 16.201 4.803 17.663 1.00 94.06 126 PHE A CA 1
ATOM 997 C C . PHE A 1 126 ? 16.531 5.946 18.626 1.00 94.06 126 PHE A C 1
ATOM 999 O O . PHE A 1 126 ? 17.156 5.694 19.656 1.00 94.06 126 PHE A O 1
ATOM 1006 N N . SER A 1 127 ? 16.085 7.180 18.356 1.00 92.38 127 SER A N 1
ATOM 1007 C CA . SER A 1 127 ? 16.155 8.260 19.345 1.00 92.38 127 SER A CA 1
ATOM 1008 C C . SER A 1 127 ? 15.214 8.028 20.533 1.00 92.38 127 SER A C 1
ATOM 1010 O O . SER A 1 127 ? 15.326 8.717 21.545 1.00 92.38 127 SER A O 1
ATOM 1012 N N . TYR A 1 128 ? 14.258 7.101 20.409 1.00 93.31 128 TYR A N 1
ATOM 1013 C CA . TYR A 1 128 ? 13.335 6.716 21.469 1.00 93.31 128 TYR A CA 1
ATOM 1014 C C . TYR A 1 128 ? 13.658 5.301 21.955 1.00 93.31 128 TYR A C 1
ATOM 1016 O O . TYR A 1 128 ? 13.407 4.312 21.266 1.00 93.31 128 TYR A O 1
ATOM 1024 N N . GLU A 1 129 ? 14.224 5.201 23.158 1.00 92.44 129 GLU A N 1
ATOM 1025 C CA . GLU A 1 129 ? 14.843 3.963 23.657 1.00 92.44 129 GLU A CA 1
ATOM 1026 C C . GLU A 1 129 ? 13.873 2.770 23.692 1.00 92.44 129 GLU A C 1
ATOM 1028 O O . GLU A 1 129 ? 14.249 1.645 23.359 1.00 92.44 129 GLU A O 1
ATOM 1033 N N . ALA A 1 130 ? 12.598 3.008 24.013 1.00 93.06 130 ALA A N 1
ATOM 1034 C CA . ALA A 1 130 ? 11.588 1.954 24.030 1.00 93.06 130 ALA A CA 1
ATOM 1035 C C . ALA A 1 130 ? 11.362 1.340 22.636 1.00 93.06 130 ALA A C 1
ATOM 1037 O O . ALA A 1 130 ? 11.302 0.117 22.519 1.00 93.06 130 ALA A O 1
ATOM 1038 N N . LEU A 1 131 ? 11.320 2.155 21.574 1.00 94.12 131 LEU A N 1
ATOM 1039 C CA . LEU A 1 131 ? 11.252 1.659 20.194 1.00 94.12 131 LEU A CA 1
ATOM 1040 C C . LEU A 1 131 ? 12.554 0.975 19.787 1.00 94.12 131 LEU A C 1
ATOM 1042 O O . LEU A 1 131 ? 12.515 -0.123 19.235 1.00 94.12 131 LEU A O 1
ATOM 1046 N N . ARG A 1 132 ? 13.703 1.578 20.114 1.00 93.50 132 ARG A N 1
ATOM 1047 C CA . ARG A 1 132 ? 15.023 1.002 19.831 1.00 93.50 132 ARG A CA 1
ATOM 1048 C C . ARG A 1 132 ? 15.146 -0.419 20.372 1.00 93.50 132 ARG A C 1
ATOM 1050 O O . ARG A 1 132 ? 15.594 -1.298 19.650 1.00 93.50 132 ARG A O 1
ATOM 1057 N N . SER A 1 133 ? 14.705 -0.662 21.606 1.00 90.94 133 SER A N 1
ATOM 1058 C CA . SER A 1 133 ? 14.762 -1.994 22.220 1.00 90.94 133 SER A CA 1
ATOM 1059 C C . SER A 1 133 ? 13.934 -3.052 21.478 1.00 90.94 133 SER A C 1
ATOM 1061 O O . SER A 1 133 ? 14.305 -4.221 21.467 1.00 90.94 133 SER A O 1
ATOM 1063 N N . ARG A 1 134 ? 12.825 -2.648 20.840 1.00 90.50 134 ARG A N 1
ATOM 1064 C CA . ARG A 1 134 ? 11.917 -3.541 20.105 1.00 90.50 134 ARG A CA 1
ATOM 1065 C C . ARG A 1 134 ? 12.330 -3.752 18.657 1.00 90.50 134 ARG A C 1
ATOM 1067 O O . ARG A 1 134 ? 12.055 -4.808 18.111 1.00 90.50 134 ARG A O 1
ATOM 1074 N N . LEU A 1 135 ? 12.946 -2.744 18.052 1.00 91.50 135 LEU A N 1
ATOM 1075 C CA . LEU A 1 135 ? 13.344 -2.727 16.645 1.00 91.50 135 LEU A CA 1
ATOM 1076 C C . LEU A 1 135 ? 14.817 -3.106 16.438 1.00 91.50 135 LEU A C 1
ATOM 1078 O O . LEU A 1 135 ? 15.276 -3.174 15.301 1.00 91.50 135 LEU A O 1
ATOM 1082 N N . ALA A 1 136 ? 15.571 -3.309 17.520 1.00 86.94 136 ALA A N 1
ATOM 1083 C CA . ALA A 1 136 ? 16.960 -3.723 17.446 1.00 86.94 136 ALA A CA 1
ATOM 1084 C C . ALA A 1 136 ? 17.089 -5.071 16.732 1.00 86.94 136 ALA A C 1
ATOM 1086 O O . ALA A 1 136 ? 16.343 -6.013 16.993 1.00 86.94 136 ALA A O 1
ATOM 1087 N N . GLU A 1 137 ? 18.090 -5.163 15.864 1.00 81.88 137 GLU A N 1
ATOM 1088 C CA . GLU A 1 137 ? 18.414 -6.412 15.192 1.00 81.88 137 GLU A CA 1
ATOM 1089 C C . GLU A 1 137 ? 18.840 -7.499 16.163 1.00 81.88 137 GLU A C 1
ATOM 1091 O O . GLU A 1 137 ? 19.544 -7.256 17.153 1.00 81.88 137 GLU A O 1
ATOM 1096 N N . ASN A 1 138 ? 18.494 -8.719 15.774 1.00 81.19 138 ASN A N 1
ATOM 1097 C CA . ASN A 1 138 ? 18.965 -9.930 16.401 1.00 81.19 138 ASN A CA 1
ATOM 1098 C C . ASN A 1 138 ? 20.501 -9.985 16.381 1.00 81.19 138 ASN A C 1
ATOM 1100 O O . ASN A 1 138 ? 21.133 -9.932 15.327 1.00 81.19 138 ASN A O 1
ATOM 1104 N N . THR A 1 139 ? 21.109 -10.125 17.560 1.00 80.31 139 THR A N 1
ATOM 1105 C CA . THR A 1 139 ? 22.569 -10.183 17.723 1.00 80.31 139 THR A CA 1
ATOM 1106 C C . THR A 1 139 ? 23.207 -11.305 16.899 1.00 80.31 139 THR A C 1
ATOM 1108 O O . THR A 1 139 ? 24.328 -11.137 16.428 1.00 80.31 139 THR A O 1
ATOM 1111 N N . PHE A 1 140 ? 22.498 -12.417 16.679 1.00 78.88 140 PHE A N 1
ATOM 1112 C CA . PHE A 1 140 ? 22.983 -13.547 15.879 1.00 78.88 140 PHE A CA 1
ATOM 1113 C C . PHE A 1 140 ? 22.860 -13.318 14.368 1.00 78.88 140 PHE A C 1
ATOM 1115 O O . PHE A 1 140 ? 23.588 -13.940 13.599 1.00 78.88 140 PHE A O 1
ATOM 1122 N N . ALA A 1 141 ? 21.991 -12.400 13.939 1.00 74.94 141 ALA A N 1
ATOM 1123 C CA . ALA A 1 141 ? 21.856 -12.012 12.536 1.00 74.94 141 ALA A CA 1
ATOM 1124 C C . ALA A 1 141 ? 22.941 -11.017 12.084 1.00 74.94 141 ALA A C 1
ATOM 1126 O O . ALA A 1 141 ? 23.035 -10.705 10.906 1.00 74.94 141 ALA A O 1
ATOM 1127 N N . ARG A 1 142 ? 23.802 -10.539 12.998 1.00 65.75 142 ARG A N 1
ATOM 1128 C CA . ARG A 1 142 ? 24.921 -9.631 12.675 1.00 65.75 142 ARG A CA 1
ATOM 1129 C C . ARG A 1 142 ? 26.131 -10.327 12.033 1.00 65.75 142 ARG A C 1
ATOM 1131 O O . ARG A 1 142 ? 27.122 -9.660 11.748 1.00 65.75 142 ARG A O 1
ATOM 1138 N N . GLY A 1 143 ? 26.088 -11.652 11.877 1.00 61.41 143 GLY A N 1
ATOM 1139 C CA . GLY A 1 143 ? 27.147 -12.455 11.256 1.00 61.41 143 GLY A CA 1
ATOM 1140 C C . GLY A 1 143 ? 27.068 -12.502 9.724 1.00 61.41 143 GLY A C 1
ATOM 1141 O O . GLY A 1 143 ? 26.086 -12.069 9.127 1.00 61.41 143 GLY A O 1
ATOM 1142 N N . GLU A 1 144 ? 28.110 -13.047 9.088 1.00 59.16 144 GLU A N 1
ATOM 1143 C CA . GLU A 1 144 ? 28.251 -13.119 7.625 1.00 59.16 144 GLU A CA 1
ATOM 1144 C C . GLU A 1 144 ? 27.066 -13.841 6.950 1.00 59.16 144 GLU A C 1
ATOM 1146 O O . GLU A 1 144 ? 26.942 -15.063 7.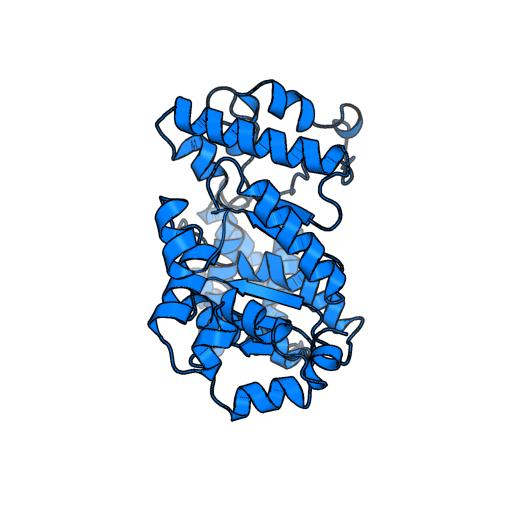000 1.00 59.16 144 GLU A O 1
ATOM 1151 N N . GLY A 1 145 ? 26.195 -13.065 6.295 1.00 64.38 145 GLY A N 1
ATOM 1152 C CA . GLY A 1 145 ? 25.186 -13.560 5.351 1.00 64.38 145 GLY A CA 1
ATOM 1153 C C . GLY A 1 145 ? 23.872 -14.081 5.946 1.00 64.38 145 GLY A C 1
ATOM 1154 O O . GLY A 1 145 ? 23.040 -14.587 5.195 1.00 64.38 145 GLY A O 1
ATOM 1155 N N . LEU A 1 146 ? 23.642 -13.961 7.257 1.00 71.44 146 LEU A N 1
ATOM 1156 C CA . LEU A 1 146 ? 22.391 -14.409 7.883 1.00 71.44 146 LEU A CA 1
ATOM 1157 C C . LEU A 1 146 ? 21.345 -13.286 7.896 1.00 71.44 146 LEU A C 1
ATOM 1159 O O . LEU A 1 146 ? 21.599 -12.200 8.404 1.00 71.44 146 LEU A O 1
ATOM 1163 N N . THR A 1 147 ? 20.147 -13.554 7.367 1.00 72.25 147 THR A N 1
ATOM 1164 C CA . THR A 1 147 ? 19.019 -12.603 7.385 1.00 72.25 147 THR A CA 1
ATOM 1165 C C . THR A 1 147 ? 17.904 -13.129 8.283 1.00 72.25 147 THR A C 1
ATOM 1167 O O . THR A 1 147 ? 17.348 -14.196 8.025 1.00 72.25 147 THR A O 1
ATOM 1170 N N . ASP A 1 148 ? 17.558 -12.377 9.328 1.00 80.00 148 ASP A N 1
ATOM 1171 C CA . ASP A 1 148 ? 16.426 -12.692 10.203 1.00 80.00 148 ASP A CA 1
ATOM 1172 C C . ASP A 1 148 ? 15.138 -12.064 9.655 1.00 80.00 148 ASP A C 1
ATOM 1174 O O . ASP A 1 148 ? 14.876 -10.878 9.840 1.00 80.00 148 ASP A O 1
ATOM 1178 N N . LEU A 1 149 ? 14.330 -12.876 8.972 1.00 81.69 149 LEU A N 1
ATOM 1179 C CA . LEU A 1 149 ? 13.024 -12.465 8.441 1.00 81.69 149 LEU A CA 1
ATOM 1180 C C . LEU A 1 149 ? 11.888 -12.575 9.471 1.00 81.69 149 LEU A C 1
ATOM 1182 O O . LEU A 1 149 ? 10.751 -12.225 9.163 1.00 81.69 149 LEU A O 1
ATOM 1186 N N . SER A 1 150 ? 12.172 -13.090 10.670 1.00 81.50 150 SER A N 1
ATOM 1187 C CA . SER A 1 150 ? 11.190 -13.207 11.755 1.00 81.50 150 SER A CA 1
ATOM 1188 C C . SER A 1 150 ? 11.157 -11.974 12.660 1.00 81.50 150 SER A C 1
ATOM 1190 O O . SER A 1 150 ? 10.197 -11.777 13.408 1.00 81.50 150 SER A O 1
ATOM 1192 N N . GLY A 1 151 ? 12.195 -11.137 12.584 1.00 83.56 151 GLY A N 1
ATOM 1193 C CA . GLY A 1 151 ? 12.284 -9.877 13.306 1.00 83.56 151 GLY A CA 1
ATOM 1194 C C . GLY A 1 151 ? 11.302 -8.806 12.800 1.00 83.56 151 GLY A C 1
ATOM 1195 O O . GLY A 1 151 ? 10.801 -8.879 11.678 1.00 83.56 151 GLY A O 1
ATOM 1196 N N . PRO A 1 152 ? 11.040 -7.760 13.606 1.00 87.50 152 PRO A N 1
ATOM 1197 C CA . PRO A 1 152 ? 10.132 -6.668 13.236 1.00 87.50 152 PRO A CA 1
ATOM 1198 C C . PRO A 1 152 ? 10.716 -5.700 12.200 1.00 87.50 152 PRO A C 1
ATOM 1200 O O . PRO A 1 152 ? 9.988 -4.866 11.664 1.00 87.50 152 PRO A O 1
ATOM 1203 N N . VAL A 1 153 ? 12.023 -5.778 11.944 1.00 88.50 153 VAL A N 1
ATOM 1204 C CA . VAL A 1 153 ? 12.724 -4.974 10.944 1.00 88.50 153 VAL A CA 1
ATOM 1205 C C . VAL A 1 153 ? 13.314 -5.920 9.913 1.00 88.50 153 VAL A C 1
ATOM 1207 O O . VAL A 1 153 ? 14.162 -6.745 10.240 1.00 88.50 153 VAL A O 1
ATOM 1210 N N . ILE A 1 154 ? 12.888 -5.763 8.663 1.00 85.94 154 ILE A N 1
ATOM 1211 C CA . ILE A 1 154 ? 13.464 -6.461 7.517 1.00 85.94 154 ILE A CA 1
ATOM 1212 C C . ILE A 1 154 ? 14.289 -5.443 6.742 1.00 85.94 154 ILE A C 1
ATOM 1214 O O . ILE A 1 154 ? 13.746 -4.466 6.222 1.00 85.94 154 ILE A O 1
ATOM 1218 N N . ARG A 1 155 ? 15.601 -5.668 6.655 1.00 82.50 155 ARG A N 1
ATOM 1219 C CA . ARG A 1 155 ? 16.469 -4.838 5.820 1.00 82.50 155 ARG A CA 1
ATOM 1220 C C . ARG A 1 155 ? 16.493 -5.346 4.401 1.00 82.50 155 ARG A C 1
ATOM 1222 O O . ARG A 1 155 ? 16.805 -6.505 4.145 1.00 82.50 155 ARG A O 1
ATOM 1229 N N . LEU A 1 156 ? 16.188 -4.444 3.481 1.00 80.50 156 LEU A N 1
ATOM 1230 C CA . LEU A 1 156 ? 16.279 -4.717 2.061 1.00 80.50 156 LEU A CA 1
ATOM 1231 C C . LEU A 1 156 ? 17.708 -4.445 1.606 1.00 80.50 156 LEU A C 1
ATOM 1233 O O . LEU A 1 156 ? 18.231 -3.350 1.813 1.00 80.50 156 LEU A O 1
ATOM 1237 N N . GLN A 1 157 ? 18.331 -5.441 0.983 1.00 77.44 157 GLN A N 1
ATOM 1238 C CA . GLN A 1 157 ? 19.615 -5.233 0.330 1.00 77.44 157 GLN A CA 1
ATOM 1239 C C . GLN A 1 157 ? 19.410 -4.419 -0.955 1.00 77.44 157 GLN A C 1
ATOM 1241 O O . GLN A 1 157 ? 18.400 -4.605 -1.644 1.00 77.44 157 GLN A O 1
ATOM 1246 N N . PRO A 1 158 ? 20.326 -3.492 -1.282 1.00 76.56 158 PRO A N 1
ATOM 1247 C CA . PRO A 1 158 ? 20.287 -2.818 -2.570 1.00 76.56 158 PRO A CA 1
ATOM 1248 C C . PRO A 1 158 ? 20.455 -3.844 -3.696 1.00 76.56 158 PRO A C 1
ATOM 1250 O O . PRO A 1 158 ? 21.147 -4.846 -3.531 1.00 76.56 158 PRO A O 1
ATOM 1253 N N . LEU A 1 159 ? 19.840 -3.575 -4.847 1.00 80.75 159 LEU A N 1
ATOM 1254 C CA . LEU A 1 159 ? 19.997 -4.425 -6.027 1.00 80.75 159 LEU A CA 1
ATOM 1255 C C . LEU A 1 159 ? 21.455 -4.395 -6.496 1.00 80.75 159 LEU A C 1
ATOM 1257 O O . LEU A 1 159 ? 22.031 -3.316 -6.679 1.00 80.75 159 LEU A O 1
ATOM 1261 N N . THR A 1 160 ? 22.031 -5.575 -6.707 1.00 83.88 160 THR A N 1
ATOM 1262 C CA . THR A 1 160 ? 23.361 -5.729 -7.309 1.00 83.88 160 THR A CA 1
ATOM 1263 C C . THR A 1 160 ? 23.329 -5.369 -8.803 1.00 83.88 160 THR A C 1
ATOM 1265 O O . THR A 1 160 ? 22.246 -5.285 -9.396 1.00 83.88 160 THR A O 1
ATOM 1268 N N . PRO A 1 161 ? 24.482 -5.134 -9.459 1.00 83.69 161 PRO A N 1
ATOM 1269 C CA . PRO A 1 161 ? 24.520 -4.943 -10.910 1.00 83.69 161 PRO A CA 1
ATOM 1270 C C . PRO A 1 16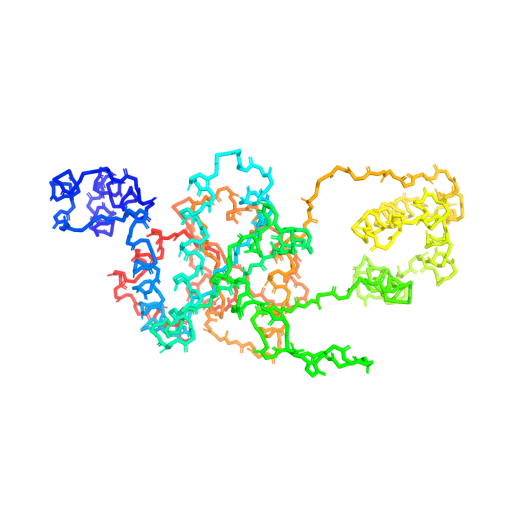1 ? 23.906 -6.128 -11.669 1.00 83.69 161 PRO A C 1
ATOM 1272 O O . PRO A 1 161 ? 23.223 -5.927 -12.672 1.00 83.69 161 PRO A O 1
ATOM 1275 N N . GLU A 1 162 ? 24.093 -7.344 -11.161 1.00 88.00 162 GLU A N 1
ATOM 1276 C CA . GLU A 1 162 ? 23.521 -8.576 -11.697 1.00 88.00 162 GLU A CA 1
ATOM 1277 C C . GLU A 1 162 ? 21.995 -8.602 -11.531 1.00 88.00 162 GLU A C 1
ATOM 1279 O O . GLU A 1 162 ? 21.277 -8.904 -12.488 1.00 88.00 162 GLU A O 1
ATOM 1284 N N . ASP A 1 163 ? 21.479 -8.208 -10.361 1.00 87.00 163 ASP A N 1
ATOM 1285 C CA . ASP A 1 163 ? 20.032 -8.092 -10.139 1.00 87.00 163 ASP A CA 1
ATOM 1286 C C . ASP A 1 163 ? 19.411 -7.042 -11.064 1.00 87.00 163 ASP A C 1
ATOM 1288 O O . ASP A 1 163 ? 18.345 -7.263 -11.642 1.00 87.00 163 ASP A O 1
ATOM 1292 N N . LEU A 1 164 ? 20.086 -5.899 -11.237 1.00 87.94 164 LEU A N 1
ATOM 1293 C CA . LEU A 1 164 ? 19.660 -4.851 -12.162 1.00 87.94 164 LEU A CA 1
ATOM 1294 C C . LEU A 1 164 ? 19.667 -5.352 -13.606 1.00 87.94 164 LEU A C 1
ATOM 1296 O O . LEU A 1 164 ? 18.726 -5.071 -14.342 1.00 87.94 164 LEU A O 1
ATOM 1300 N N . PHE A 1 165 ? 20.672 -6.127 -14.013 1.00 90.81 165 PHE A N 1
ATOM 1301 C CA . PHE A 1 165 ? 20.719 -6.731 -15.342 1.00 90.81 165 PHE A CA 1
ATOM 1302 C C . PHE A 1 165 ? 19.515 -7.648 -15.586 1.00 90.81 165 PHE A C 1
ATOM 1304 O O . PHE A 1 165 ? 18.807 -7.498 -16.584 1.00 90.81 165 PHE A O 1
ATOM 1311 N N . VAL A 1 166 ? 19.227 -8.554 -14.645 1.00 90.75 166 VAL A N 1
ATOM 1312 C CA . VAL A 1 166 ? 18.062 -9.448 -14.725 1.00 90.75 166 VAL A CA 1
ATOM 1313 C C . VAL A 1 166 ? 16.757 -8.649 -14.735 1.00 90.75 166 VAL A C 1
ATOM 1315 O O . VAL A 1 166 ? 15.858 -8.954 -15.521 1.00 90.75 166 VAL A O 1
ATOM 1318 N N . LEU A 1 167 ? 16.658 -7.603 -13.912 1.00 88.62 167 LEU A N 1
ATOM 1319 C CA . LEU A 1 167 ? 15.504 -6.709 -13.873 1.00 88.62 167 LEU A CA 1
ATOM 1320 C C . LEU A 1 167 ? 15.277 -6.022 -15.225 1.00 88.62 167 LEU A C 1
ATOM 1322 O O . LEU A 1 167 ? 14.160 -6.059 -15.737 1.00 88.62 167 LEU A O 1
ATOM 1326 N N . LEU A 1 168 ? 16.313 -5.428 -15.823 1.00 90.00 168 LEU A N 1
ATOM 1327 C CA . LEU A 1 168 ? 16.207 -4.773 -17.130 1.00 90.00 168 LEU A CA 1
ATOM 1328 C C . LEU A 1 168 ? 15.851 -5.777 -18.234 1.00 90.00 168 LEU A C 1
ATOM 1330 O O . LEU A 1 168 ? 15.005 -5.478 -19.074 1.00 90.00 168 LEU A O 1
ATOM 1334 N N . ARG A 1 169 ? 16.397 -6.997 -18.190 1.00 91.69 169 ARG A N 1
ATOM 1335 C CA . ARG A 1 169 ? 16.023 -8.073 -19.119 1.00 91.69 169 ARG A CA 1
ATOM 1336 C C . ARG A 1 169 ? 14.544 -8.444 -19.000 1.00 91.69 169 ARG A C 1
ATOM 1338 O O . ARG A 1 169 ? 13.853 -8.568 -20.010 1.00 91.69 169 ARG A O 1
ATOM 1345 N N . ASN A 1 170 ? 14.036 -8.575 -17.775 1.00 86.94 170 ASN A N 1
ATOM 1346 C CA . ASN A 1 170 ? 12.619 -8.847 -17.535 1.00 86.94 170 ASN A CA 1
ATOM 1347 C C . ASN A 1 170 ? 11.736 -7.682 -18.005 1.00 86.94 170 ASN A C 1
ATOM 1349 O O . ASN A 1 170 ? 10.694 -7.913 -18.610 1.00 86.94 170 ASN A O 1
ATOM 1353 N N . ILE A 1 171 ? 12.164 -6.434 -17.792 1.00 85.88 171 ILE A N 1
ATOM 1354 C CA . ILE A 1 171 ? 11.464 -5.245 -18.298 1.00 85.88 171 ILE A CA 1
ATOM 1355 C C . ILE A 1 171 ? 11.409 -5.254 -19.827 1.00 85.88 171 ILE A C 1
ATOM 1357 O O . ILE A 1 171 ? 10.351 -4.983 -20.387 1.00 85.88 171 ILE A O 1
ATOM 1361 N N . ALA A 1 172 ? 12.506 -5.597 -20.505 1.00 87.19 172 ALA A N 1
ATOM 1362 C CA . ALA A 1 172 ? 12.535 -5.698 -21.962 1.00 87.19 172 ALA A CA 1
ATOM 1363 C C . ALA A 1 172 ? 11.565 -6.773 -22.480 1.00 87.19 172 ALA A C 1
ATOM 1365 O O . ALA A 1 172 ? 10.846 -6.545 -23.450 1.00 87.19 172 ALA A O 1
ATOM 1366 N N . LEU A 1 173 ? 11.477 -7.919 -21.795 1.00 83.81 173 LEU A N 1
ATOM 1367 C CA . LEU A 1 173 ? 10.508 -8.968 -22.120 1.00 83.81 173 LEU A CA 1
ATOM 1368 C C . LEU A 1 173 ? 9.058 -8.506 -21.913 1.00 83.81 173 LEU A C 1
ATOM 1370 O O . LEU A 1 173 ? 8.197 -8.785 -22.747 1.00 83.81 173 LEU A O 1
ATOM 1374 N N . VAL A 1 174 ? 8.779 -7.793 -20.820 1.00 78.69 174 VAL A N 1
ATOM 1375 C CA . VAL A 1 174 ? 7.449 -7.224 -20.551 1.00 78.69 174 VAL A CA 1
ATOM 1376 C C . VAL A 1 174 ? 7.082 -6.181 -21.607 1.00 78.69 174 VAL A C 1
ATOM 1378 O O . VAL A 1 174 ? 5.970 -6.215 -22.128 1.00 78.69 174 VAL A O 1
ATOM 1381 N N . HIS A 1 175 ? 8.017 -5.300 -21.971 1.00 85.31 175 HIS A N 1
ATOM 1382 C CA . HIS A 1 175 ? 7.842 -4.311 -23.041 1.00 85.31 175 HIS A CA 1
ATOM 1383 C C . HIS A 1 175 ? 7.529 -4.983 -24.386 1.00 85.31 175 HIS A C 1
ATOM 1385 O O . HIS A 1 175 ? 6.623 -4.560 -25.097 1.00 85.31 175 HIS A O 1
ATOM 1391 N N . ALA A 1 176 ? 8.159 -6.127 -24.656 1.00 82.06 176 ALA A N 1
ATOM 1392 C CA . ALA A 1 176 ? 7.889 -6.984 -25.809 1.00 82.06 176 ALA A CA 1
ATOM 1393 C C . ALA A 1 176 ? 6.569 -7.793 -25.721 1.00 82.06 176 ALA A C 1
ATOM 1395 O O . ALA A 1 176 ? 6.314 -8.675 -26.551 1.00 82.06 176 ALA A O 1
ATOM 1396 N N . GLY A 1 177 ? 5.724 -7.537 -24.716 1.00 77.69 177 GLY A N 1
ATOM 1397 C CA . GLY A 1 177 ? 4.456 -8.237 -24.502 1.00 77.69 177 GLY A CA 1
ATOM 1398 C C . GLY A 1 177 ? 4.626 -9.710 -24.121 1.00 77.69 177 GLY A C 1
ATOM 1399 O O . GLY A 1 177 ? 3.780 -10.531 -24.463 1.00 77.69 177 GLY A O 1
ATOM 1400 N N . GLY A 1 178 ? 5.742 -10.064 -23.478 1.00 77.44 178 GLY A N 1
ATOM 1401 C CA . GLY A 1 178 ? 6.058 -11.437 -23.079 1.00 77.44 178 GLY A CA 1
ATOM 1402 C C . GLY A 1 178 ? 6.600 -12.322 -24.205 1.00 77.44 178 GLY A C 1
ATOM 1403 O O . GLY A 1 178 ? 6.805 -13.511 -23.981 1.00 77.44 178 GLY A O 1
ATOM 1404 N N . ASN A 1 179 ? 6.847 -11.777 -25.403 1.00 82.94 179 ASN A N 1
ATOM 1405 C CA . ASN A 1 179 ? 7.398 -12.532 -26.528 1.00 82.94 179 ASN A CA 1
ATOM 1406 C C . ASN A 1 179 ? 8.910 -12.273 -26.685 1.00 82.94 179 ASN A C 1
ATOM 1408 O O . ASN A 1 179 ? 9.284 -11.189 -27.141 1.00 82.94 179 ASN A O 1
ATOM 1412 N N . PRO A 1 180 ? 9.786 -13.261 -26.407 1.00 88.44 180 PRO A N 1
ATOM 1413 C CA . PRO A 1 180 ? 11.235 -13.098 -26.538 1.00 88.44 180 PRO A CA 1
ATOM 1414 C C . PRO A 1 180 ? 11.696 -12.674 -27.939 1.00 88.44 180 PRO A C 1
ATOM 1416 O O . PRO A 1 180 ? 12.679 -11.953 -28.063 1.00 88.44 180 PRO A O 1
ATOM 1419 N N . ALA A 1 181 ? 10.974 -13.060 -28.998 1.00 88.88 181 ALA A N 1
ATOM 1420 C CA . ALA A 1 181 ? 11.325 -12.707 -30.375 1.00 88.88 181 ALA A CA 1
ATOM 1421 C C . ALA A 1 181 ? 11.080 -11.225 -30.713 1.00 88.88 181 ALA A C 1
ATOM 1423 O O . ALA A 1 181 ? 11.565 -10.743 -31.733 1.00 88.88 181 ALA A O 1
ATOM 1424 N N . LYS A 1 182 ? 10.312 -10.508 -29.882 1.00 86.44 182 LYS A N 1
ATOM 1425 C CA . LYS A 1 182 ? 10.032 -9.073 -30.038 1.00 86.44 182 LYS A CA 1
ATOM 1426 C C . LYS A 1 182 ? 10.951 -8.188 -29.191 1.00 86.44 182 LYS A C 1
ATOM 1428 O O . LYS A 1 182 ? 10.800 -6.972 -29.211 1.00 86.44 182 LYS A O 1
ATOM 1433 N N . VAL A 1 183 ? 11.880 -8.771 -28.433 1.00 88.88 183 VAL A N 1
ATOM 1434 C CA . VAL A 1 183 ? 12.823 -8.003 -27.616 1.00 88.88 183 VAL A CA 1
ATOM 1435 C C . VAL A 1 183 ? 13.829 -7.303 -28.533 1.00 88.88 183 VAL A C 1
ATOM 1437 O O . VAL A 1 183 ? 14.637 -7.945 -29.196 1.00 88.88 183 VAL A O 1
ATOM 1440 N N . ILE A 1 184 ? 13.772 -5.971 -28.560 1.00 86.25 184 ILE A N 1
ATOM 1441 C CA . ILE A 1 184 ? 14.598 -5.113 -29.428 1.00 86.25 184 ILE A CA 1
ATOM 1442 C C . ILE A 1 184 ? 15.982 -4.790 -28.844 1.00 86.25 184 ILE A C 1
ATOM 1444 O O . ILE A 1 184 ? 16.849 -4.272 -29.546 1.00 86.25 184 ILE A O 1
ATOM 1448 N N . THR A 1 185 ? 16.200 -5.081 -27.559 1.00 86.31 185 THR A N 1
ATOM 1449 C CA . THR A 1 185 ? 17.469 -4.831 -26.863 1.00 86.31 185 THR A CA 1
ATOM 1450 C C . THR A 1 185 ? 18.179 -6.140 -26.524 1.00 86.31 185 THR A C 1
ATOM 1452 O O . THR A 1 185 ? 17.706 -6.857 -25.640 1.00 86.31 185 THR A O 1
ATOM 1455 N N . PRO A 1 186 ? 19.310 -6.442 -27.176 1.00 91.62 186 PRO A N 1
ATOM 1456 C CA . PRO A 1 186 ? 20.168 -7.554 -26.784 1.00 91.62 186 PRO A CA 1
ATOM 1457 C C . PRO A 1 186 ? 20.890 -7.298 -25.445 1.00 91.62 186 PRO A C 1
ATOM 1459 O O . PRO A 1 186 ? 20.907 -6.180 -24.924 1.00 91.62 186 PRO A O 1
ATOM 1462 N N . ASP A 1 187 ? 21.477 -8.349 -24.871 1.00 92.38 187 ASP A N 1
ATOM 1463 C CA . ASP A 1 187 ? 22.138 -8.316 -23.556 1.00 92.38 187 ASP A CA 1
ATOM 1464 C C . ASP A 1 187 ? 23.306 -7.307 -23.488 1.00 92.38 187 ASP A C 1
ATOM 1466 O O . ASP A 1 187 ? 23.529 -6.673 -22.455 1.00 92.38 187 ASP A O 1
ATOM 1470 N N . ASP A 1 188 ? 24.017 -7.087 -24.596 1.00 93.06 188 ASP A N 1
ATOM 1471 C CA . ASP A 1 188 ? 25.060 -6.061 -24.730 1.00 93.06 188 ASP A CA 1
ATOM 1472 C C . ASP A 1 188 ? 24.497 -4.633 -24.625 1.00 93.06 188 ASP A C 1
ATOM 1474 O O . ASP A 1 188 ? 25.142 -3.763 -24.035 1.00 93.06 188 ASP A O 1
ATOM 1478 N N . ALA A 1 189 ? 23.271 -4.392 -25.103 1.00 91.38 189 ALA A N 1
ATOM 1479 C CA . ALA A 1 189 ? 22.585 -3.116 -24.913 1.00 91.38 189 ALA A CA 1
ATOM 1480 C C . ALA A 1 189 ? 22.270 -2.867 -23.429 1.00 91.38 189 ALA A C 1
ATOM 1482 O O . ALA A 1 189 ? 22.457 -1.755 -22.932 1.00 91.38 189 ALA A O 1
ATOM 1483 N N . ILE A 1 190 ? 21.835 -3.904 -22.702 1.00 92.19 190 ILE A N 1
ATOM 1484 C CA . ILE A 1 190 ? 21.562 -3.828 -21.258 1.00 92.19 190 ILE A CA 1
ATOM 1485 C C . ILE A 1 190 ? 22.860 -3.563 -20.484 1.00 92.19 190 ILE A C 1
ATOM 1487 O O . ILE A 1 190 ? 22.901 -2.676 -19.629 1.00 92.19 190 ILE A O 1
ATOM 1491 N N . ALA A 1 191 ? 23.939 -4.277 -20.814 1.00 92.50 191 ALA A N 1
ATOM 1492 C CA . ALA A 1 191 ? 25.248 -4.063 -20.201 1.00 92.50 191 ALA A CA 1
ATOM 1493 C C . ALA A 1 191 ? 25.754 -2.627 -20.425 1.00 92.50 191 ALA A C 1
ATOM 1495 O O . ALA A 1 191 ? 26.194 -1.972 -19.478 1.00 92.50 191 ALA A O 1
ATOM 1496 N N . ALA A 1 192 ? 25.615 -2.095 -21.644 1.00 91.12 192 ALA A N 1
ATOM 1497 C CA . ALA A 1 192 ? 26.004 -0.724 -21.965 1.00 91.12 192 ALA A CA 1
ATOM 1498 C C . ALA A 1 192 ? 25.166 0.326 -21.214 1.00 91.12 192 ALA A C 1
ATOM 1500 O O . ALA A 1 192 ? 25.693 1.356 -20.788 1.00 91.12 192 ALA A O 1
ATOM 1501 N N . VAL A 1 193 ? 23.869 0.069 -21.012 1.00 89.75 193 VAL A N 1
ATOM 1502 C CA . VAL A 1 193 ? 22.981 0.914 -20.195 1.00 89.75 193 VAL A CA 1
ATOM 1503 C C . VAL A 1 193 ? 23.468 0.973 -18.748 1.00 89.75 193 VAL A C 1
ATOM 1505 O O . VAL A 1 193 ? 23.590 2.068 -18.196 1.00 89.75 193 VAL A O 1
ATOM 1508 N N . LEU A 1 194 ? 23.781 -0.178 -18.145 1.00 89.38 194 LEU A N 1
ATOM 1509 C CA . LEU A 1 194 ? 24.286 -0.247 -16.771 1.00 89.38 194 LEU A CA 1
ATOM 1510 C C . LEU A 1 194 ? 25.661 0.411 -16.638 1.00 89.38 194 LEU A C 1
ATOM 1512 O O . LEU A 1 194 ? 25.873 1.175 -15.698 1.00 89.38 194 LEU A O 1
ATOM 1516 N N . GLN A 1 195 ? 26.561 0.192 -17.600 1.00 89.06 195 GLN A N 1
ATOM 1517 C CA . GLN A 1 195 ? 27.866 0.849 -17.628 1.00 89.06 195 GLN A CA 1
ATOM 1518 C C . GLN A 1 195 ? 27.713 2.372 -17.679 1.00 89.06 195 GLN A C 1
ATOM 1520 O O . GLN A 1 195 ? 28.272 3.080 -16.842 1.00 89.06 195 GLN A O 1
ATOM 1525 N N . LYS A 1 196 ? 26.897 2.884 -18.606 1.00 86.81 196 LYS A N 1
ATOM 1526 C CA . LYS A 1 196 ? 26.670 4.325 -18.743 1.00 86.81 196 LYS A CA 1
ATOM 1527 C C . LYS A 1 196 ? 26.017 4.929 -17.501 1.00 86.81 196 LYS A C 1
ATOM 1529 O O . LYS A 1 196 ? 26.369 6.035 -17.084 1.00 86.81 196 LYS A O 1
ATOM 1534 N N . ALA A 1 197 ? 25.065 4.221 -16.897 1.00 83.56 197 ALA A N 1
ATOM 1535 C CA . ALA A 1 197 ? 24.454 4.640 -15.644 1.00 83.56 197 ALA A CA 1
ATOM 1536 C C . ALA A 1 197 ? 25.487 4.684 -14.506 1.00 83.56 197 ALA A C 1
ATOM 1538 O O . ALA A 1 197 ? 25.499 5.654 -13.751 1.00 83.56 197 ALA A O 1
ATOM 1539 N N . ASN A 1 198 ? 26.390 3.705 -14.419 1.00 84.06 198 ASN A N 1
ATOM 1540 C CA . ASN A 1 198 ? 27.463 3.685 -13.425 1.00 84.06 198 ASN A CA 1
ATOM 1541 C C . ASN A 1 198 ? 28.459 4.843 -13.626 1.00 84.06 198 ASN A C 1
ATOM 1543 O O . ASN A 1 198 ? 28.800 5.532 -12.669 1.00 84.06 198 ASN A O 1
ATOM 1547 N N . GLU A 1 199 ? 28.855 5.128 -14.869 1.00 84.31 199 GLU A N 1
ATOM 1548 C CA . GLU A 1 199 ? 29.729 6.262 -15.214 1.00 84.31 199 GLU A CA 1
ATOM 1549 C C . GLU A 1 199 ? 29.090 7.620 -14.881 1.00 84.31 199 GLU A C 1
ATOM 1551 O O . GLU A 1 199 ? 29.768 8.534 -14.415 1.00 84.31 199 GLU A O 1
ATOM 1556 N N . THR A 1 200 ? 27.776 7.753 -15.090 1.00 78.50 200 THR A N 1
ATOM 1557 C CA . THR A 1 200 ? 27.053 9.018 -14.870 1.00 78.50 200 THR A CA 1
ATOM 1558 C C . THR A 1 200 ? 26.715 9.247 -13.391 1.00 78.50 200 THR A C 1
ATOM 1560 O O . THR A 1 200 ? 26.738 10.383 -12.920 1.00 78.50 200 THR A O 1
ATOM 1563 N N . LEU A 1 201 ? 26.361 8.187 -12.656 1.00 73.06 201 LEU A N 1
ATOM 1564 C CA . LEU A 1 201 ? 25.831 8.271 -11.287 1.00 73.06 201 LEU A CA 1
ATOM 1565 C C . LEU A 1 201 ? 26.882 7.975 -10.205 1.00 73.06 201 LEU A C 1
ATOM 1567 O O . LEU A 1 201 ? 26.668 8.326 -9.041 1.00 73.06 201 LEU A O 1
ATOM 1571 N N . GLY A 1 202 ? 28.004 7.336 -10.556 1.00 73.19 202 GLY A N 1
ATOM 1572 C CA . GLY A 1 202 ? 29.075 6.969 -9.629 1.00 73.19 202 GLY A CA 1
ATOM 1573 C C . GLY A 1 202 ? 28.556 6.205 -8.406 1.00 73.19 202 GLY A C 1
ATOM 1574 O O . GLY A 1 202 ? 27.753 5.282 -8.520 1.00 73.19 202 GLY A O 1
ATOM 1575 N N . ALA A 1 203 ? 28.943 6.640 -7.201 1.00 61.38 203 ALA A N 1
ATOM 1576 C CA . ALA A 1 203 ? 28.487 6.050 -5.934 1.00 61.38 203 ALA A CA 1
ATOM 1577 C C . ALA A 1 203 ? 26.953 6.096 -5.716 1.00 61.38 203 ALA A C 1
ATOM 1579 O O . ALA A 1 203 ? 26.432 5.414 -4.833 1.00 61.38 203 ALA A O 1
ATOM 1580 N N . GLY A 1 204 ? 26.218 6.895 -6.501 1.00 60.12 204 GLY A N 1
ATOM 1581 C CA . GLY A 1 204 ? 24.756 6.957 -6.488 1.00 60.12 204 GLY A CA 1
ATOM 1582 C C . GLY A 1 204 ? 24.063 5.832 -7.263 1.00 60.12 204 GLY A C 1
ATOM 1583 O O . GLY A 1 204 ? 22.867 5.640 -7.063 1.00 60.12 204 GLY A O 1
ATOM 1584 N N . PHE A 1 205 ? 24.789 5.069 -8.090 1.00 61.25 205 PHE A N 1
ATOM 1585 C CA . PHE A 1 205 ? 24.246 4.015 -8.958 1.00 61.25 205 PHE A CA 1
ATOM 1586 C C . PHE A 1 205 ? 23.367 3.003 -8.203 1.00 61.25 205 PHE A C 1
ATOM 1588 O O . PHE A 1 205 ? 22.235 2.729 -8.597 1.00 61.25 205 PHE A O 1
ATOM 1595 N N . PHE A 1 206 ? 23.835 2.532 -7.045 1.00 60.19 206 PHE A N 1
ATOM 1596 C CA . PHE A 1 206 ? 23.115 1.563 -6.207 1.00 60.19 206 PHE A CA 1
ATOM 1597 C C . PHE A 1 206 ? 21.921 2.149 -5.445 1.00 60.19 206 PHE A C 1
ATOM 1599 O O . PHE A 1 206 ? 21.124 1.414 -4.868 1.00 60.19 206 PHE A O 1
ATOM 1606 N N . ARG A 1 207 ? 21.786 3.480 -5.416 1.00 62.78 207 ARG A N 1
ATOM 1607 C CA . ARG A 1 207 ? 20.729 4.187 -4.676 1.00 62.78 207 ARG A CA 1
ATOM 1608 C C . ARG A 1 207 ? 19.574 4.629 -5.569 1.00 62.78 207 ARG A C 1
ATOM 1610 O O . ARG A 1 207 ? 18.535 5.039 -5.055 1.00 62.78 207 ARG A O 1
ATOM 1617 N N . THR A 1 208 ? 19.729 4.532 -6.888 1.00 70.25 208 THR A N 1
ATOM 1618 C CA . THR A 1 208 ? 18.737 4.989 -7.866 1.00 70.25 208 THR A CA 1
ATOM 1619 C C . THR A 1 208 ? 18.276 3.920 -8.879 1.00 70.25 208 THR A C 1
ATOM 1621 O O . THR A 1 208 ? 18.099 4.256 -10.054 1.00 70.25 208 THR A O 1
ATOM 1624 N N . PRO A 1 209 ? 17.953 2.663 -8.477 1.00 77.56 209 PRO A N 1
ATOM 1625 C CA . PRO A 1 209 ? 17.394 1.663 -9.402 1.00 77.56 209 PRO A CA 1
ATOM 1626 C C . PRO A 1 209 ? 16.221 2.165 -10.255 1.00 77.56 209 PRO A C 1
ATOM 1628 O O . PRO A 1 209 ? 16.125 1.863 -11.442 1.00 77.56 209 PRO A O 1
ATOM 1631 N N . ARG A 1 210 ? 15.344 2.990 -9.669 1.00 75.50 210 ARG A N 1
ATOM 1632 C CA . ARG A 1 210 ? 14.202 3.593 -10.372 1.00 75.50 210 ARG A CA 1
ATOM 1633 C C . ARG A 1 210 ? 14.626 4.417 -11.587 1.00 75.50 210 ARG A C 1
ATOM 1635 O O . ARG A 1 210 ? 13.958 4.348 -12.615 1.00 75.50 210 ARG A O 1
ATOM 1642 N N . ASP A 1 211 ? 15.672 5.228 -11.465 1.00 76.44 211 ASP A N 1
ATOM 1643 C CA . ASP A 1 211 ? 16.076 6.144 -12.536 1.00 76.44 211 ASP A CA 1
ATOM 1644 C C . ASP A 1 211 ? 16.731 5.380 -13.687 1.00 76.44 211 ASP A C 1
ATOM 1646 O O . ASP A 1 211 ? 16.489 5.698 -14.852 1.00 76.44 211 ASP A O 1
ATOM 1650 N N . ILE A 1 212 ? 17.470 4.316 -13.359 1.00 83.31 212 ILE A N 1
ATOM 1651 C CA . ILE A 1 212 ? 18.018 3.369 -14.334 1.00 83.31 212 ILE A CA 1
ATOM 1652 C C . ILE A 1 212 ? 16.872 2.707 -15.105 1.00 83.31 212 ILE A C 1
ATOM 1654 O O . ILE A 1 212 ? 16.844 2.766 -16.333 1.00 83.31 212 ILE A O 1
ATOM 1658 N N . VAL A 1 213 ? 15.878 2.161 -14.394 1.00 85.12 213 VAL A N 1
ATOM 1659 C CA . VAL A 1 213 ? 14.683 1.546 -14.997 1.00 85.12 213 VAL A CA 1
ATOM 1660 C C . VAL A 1 213 ? 13.925 2.538 -15.882 1.00 85.12 213 VAL A C 1
ATOM 1662 O O . VAL A 1 213 ? 13.589 2.216 -17.019 1.00 85.12 213 VAL A O 1
ATOM 1665 N N . ARG A 1 214 ? 13.680 3.765 -15.407 1.00 81.06 214 ARG A N 1
ATOM 1666 C CA . ARG A 1 214 ? 12.978 4.799 -16.184 1.00 81.06 214 ARG A CA 1
ATOM 1667 C C . ARG A 1 214 ? 13.755 5.184 -17.443 1.00 81.06 214 ARG A C 1
ATOM 1669 O O . ARG A 1 214 ? 13.149 5.310 -18.504 1.00 81.06 214 ARG A O 1
ATOM 1676 N N . GLY A 1 215 ? 15.069 5.374 -17.332 1.00 82.75 215 GLY A N 1
ATOM 1677 C CA . GLY A 1 215 ? 15.927 5.670 -18.477 1.00 82.75 215 GLY A CA 1
ATOM 1678 C C . GLY A 1 215 ? 15.932 4.532 -19.497 1.00 82.75 215 GLY A C 1
ATOM 1679 O O . GLY A 1 215 ? 15.823 4.787 -20.693 1.00 82.75 215 GLY A O 1
ATOM 1680 N N . PHE A 1 216 ? 15.958 3.283 -19.027 1.00 88.12 216 PHE A N 1
ATOM 1681 C CA . PHE A 1 216 ? 15.887 2.103 -19.885 1.00 88.12 216 PHE A CA 1
ATOM 1682 C C . PHE A 1 216 ? 14.535 1.965 -20.599 1.00 88.12 216 PHE A C 1
ATOM 1684 O O . PHE A 1 216 ? 14.506 1.758 -21.806 1.00 88.12 216 PHE A O 1
ATOM 1691 N N . ILE A 1 217 ? 13.409 2.169 -19.906 1.00 85.00 217 ILE A N 1
ATOM 1692 C CA . ILE A 1 217 ? 12.081 2.202 -20.547 1.00 85.00 217 ILE A CA 1
ATOM 1693 C C . ILE A 1 217 ? 12.011 3.326 -21.591 1.00 85.00 217 ILE A C 1
ATOM 1695 O O . ILE A 1 217 ? 11.459 3.137 -22.672 1.00 85.00 217 ILE A O 1
ATOM 1699 N N . GLY A 1 218 ? 12.602 4.489 -21.299 1.00 83.44 218 GLY A N 1
ATOM 1700 C CA . GLY A 1 218 ? 12.735 5.577 -22.267 1.00 83.44 218 GLY A CA 1
ATOM 1701 C C . GLY A 1 218 ? 13.494 5.151 -23.527 1.00 83.44 218 GLY A C 1
ATOM 1702 O O . GLY A 1 218 ? 13.029 5.422 -24.631 1.00 83.44 218 GLY A O 1
ATOM 1703 N N . LEU A 1 219 ? 14.614 4.437 -23.369 1.00 87.44 219 LEU A N 1
ATOM 1704 C CA . LEU A 1 219 ? 15.372 3.861 -24.483 1.00 87.44 219 LEU A CA 1
ATOM 1705 C C . LEU A 1 219 ? 14.512 2.891 -25.308 1.00 87.44 219 LEU A C 1
ATOM 1707 O O . LEU A 1 219 ? 14.458 3.034 -26.527 1.00 87.44 219 LEU A O 1
ATOM 1711 N N . LEU A 1 220 ? 13.811 1.956 -24.656 1.00 85.88 220 LEU A N 1
ATOM 1712 C CA . LEU A 1 220 ? 12.930 0.993 -25.327 1.00 85.88 220 LEU A CA 1
ATOM 1713 C C . LEU A 1 220 ? 11.842 1.691 -26.148 1.00 85.88 220 LEU A C 1
ATOM 1715 O O . LEU A 1 220 ? 11.654 1.374 -27.317 1.00 85.88 220 LEU A O 1
ATOM 1719 N N . ASN A 1 221 ? 11.177 2.693 -25.572 1.00 84.38 221 ASN A N 1
ATOM 1720 C CA . ASN A 1 221 ? 10.127 3.443 -26.260 1.00 84.38 221 ASN A CA 1
ATOM 1721 C C . ASN A 1 221 ? 10.649 4.202 -27.487 1.00 84.38 221 ASN A C 1
ATOM 1723 O O . ASN A 1 221 ? 9.957 4.278 -28.499 1.00 84.38 221 ASN A O 1
ATOM 1727 N N . ILE A 1 222 ? 11.857 4.771 -27.411 1.00 87.50 222 ILE A N 1
ATOM 1728 C CA . ILE A 1 222 ? 12.463 5.459 -28.557 1.00 87.50 222 ILE A CA 1
ATOM 1729 C C . ILE A 1 222 ? 12.834 4.466 -29.656 1.00 87.50 222 ILE A C 1
ATOM 1731 O O . ILE A 1 222 ? 12.593 4.762 -30.824 1.00 87.50 222 ILE A O 1
ATOM 1735 N N . LEU A 1 223 ? 13.395 3.307 -29.306 1.00 88.75 223 LEU A N 1
ATOM 1736 C CA . LEU A 1 223 ? 13.754 2.279 -30.286 1.00 88.75 223 LEU A CA 1
ATOM 1737 C C . LEU A 1 223 ? 12.521 1.685 -30.971 1.00 88.75 223 LEU A C 1
ATOM 1739 O O . LEU A 1 223 ? 12.524 1.536 -32.188 1.00 88.75 223 LEU A O 1
ATOM 1743 N N . ASP A 1 224 ? 11.449 1.437 -30.221 1.00 85.81 224 ASP A N 1
ATOM 1744 C CA . ASP A 1 224 ? 10.176 0.946 -30.761 1.00 85.81 224 ASP A CA 1
ATOM 1745 C C . ASP A 1 224 ? 9.553 1.930 -31.771 1.00 85.81 224 ASP A C 1
ATOM 1747 O O . ASP A 1 224 ? 9.077 1.542 -32.834 1.00 85.81 224 ASP A O 1
ATOM 1751 N N . GLN A 1 225 ? 9.641 3.234 -31.491 1.00 87.50 225 GLN A N 1
ATOM 1752 C CA . GLN A 1 225 ? 9.143 4.286 -32.387 1.00 87.50 225 GLN A CA 1
ATOM 1753 C C . GLN A 1 225 ? 10.081 4.599 -33.561 1.00 87.50 225 GLN A C 1
ATOM 1755 O O . GLN A 1 225 ? 9.666 5.264 -34.510 1.00 87.50 225 GLN A O 1
ATOM 1760 N N . ASN A 1 226 ? 11.346 4.171 -33.503 1.00 90.56 226 ASN A N 1
ATOM 1761 C CA . ASN A 1 226 ? 12.362 4.486 -34.508 1.00 90.56 226 ASN A CA 1
ATOM 1762 C C . ASN A 1 226 ? 13.149 3.221 -34.902 1.00 90.56 226 ASN A C 1
ATOM 1764 O O . ASN A 1 226 ? 14.323 3.107 -34.536 1.00 90.56 226 ASN A O 1
ATOM 1768 N N . PRO A 1 227 ? 12.553 2.300 -35.685 1.00 85.69 227 PRO A N 1
ATOM 1769 C CA . PRO A 1 227 ? 13.165 1.009 -36.019 1.00 85.69 227 PRO A CA 1
ATOM 1770 C C . PRO A 1 227 ? 14.507 1.114 -36.758 1.00 85.69 227 PRO A C 1
ATOM 1772 O O . PRO A 1 227 ? 15.339 0.217 -36.664 1.00 85.69 227 PRO A O 1
ATOM 1775 N N . ASP A 1 228 ? 14.741 2.222 -37.468 1.00 90.12 228 ASP A N 1
ATOM 1776 C CA . ASP A 1 228 ? 15.975 2.465 -38.228 1.00 90.12 228 ASP A CA 1
ATOM 1777 C C . ASP A 1 228 ? 17.159 2.903 -37.342 1.00 90.12 228 ASP A C 1
ATOM 1779 O O . ASP A 1 228 ? 18.293 3.033 -37.812 1.00 90.12 228 ASP A O 1
ATOM 1783 N N . ARG A 1 229 ? 16.918 3.193 -36.055 1.00 87.88 229 ARG A N 1
ATOM 1784 C CA . ARG A 1 229 ? 17.946 3.647 -35.109 1.00 87.88 229 ARG A CA 1
ATOM 1785 C C . ARG A 1 229 ? 18.561 2.461 -34.381 1.00 87.88 229 ARG A C 1
ATOM 1787 O O . ARG A 1 229 ? 17.869 1.588 -33.871 1.00 87.88 229 ARG A O 1
ATOM 1794 N N . THR A 1 230 ? 19.879 2.495 -34.218 1.00 89.06 230 THR A N 1
ATOM 1795 C CA . THR A 1 230 ? 20.581 1.534 -33.364 1.00 89.06 230 THR A CA 1
ATOM 1796 C C . THR A 1 230 ? 20.557 1.981 -31.904 1.00 89.06 230 THR A C 1
ATOM 1798 O O . THR A 1 230 ? 20.632 3.182 -31.610 1.00 89.06 230 THR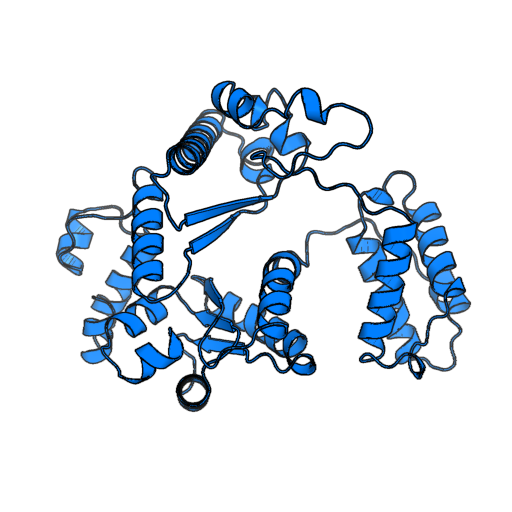 A O 1
ATOM 1801 N N . TRP A 1 231 ? 20.517 1.028 -30.971 1.00 90.44 231 TRP A N 1
ATOM 1802 C CA . TRP A 1 231 ? 20.530 1.320 -29.535 1.00 90.44 231 TRP A CA 1
ATOM 1803 C C . TRP A 1 231 ? 21.779 2.103 -29.109 1.00 90.44 231 TRP A C 1
ATOM 1805 O O . TRP A 1 231 ? 21.673 2.985 -28.260 1.00 90.44 231 TRP A O 1
ATOM 1815 N N . GLN A 1 232 ? 22.934 1.881 -29.750 1.00 91.88 232 GLN A N 1
ATOM 1816 C CA . GLN A 1 232 ? 24.173 2.624 -29.488 1.00 91.88 232 GLN A CA 1
ATOM 1817 C C . GLN A 1 232 ? 23.993 4.124 -29.770 1.00 91.88 232 GLN A C 1
ATOM 1819 O O . GLN A 1 232 ? 24.434 4.975 -28.991 1.00 91.88 232 GLN A O 1
ATOM 1824 N N . SER A 1 233 ? 23.309 4.464 -30.869 1.00 87.75 233 SER A N 1
ATOM 1825 C CA . SER A 1 233 ? 23.081 5.858 -31.265 1.00 87.75 233 SER A CA 1
ATOM 1826 C C . SER A 1 233 ? 22.163 6.588 -30.279 1.00 87.75 233 SER A C 1
ATOM 1828 O O . SER A 1 233 ? 22.440 7.719 -29.888 1.00 87.75 233 SER A O 1
ATOM 1830 N N . VAL A 1 234 ? 21.114 5.917 -29.802 1.00 86.38 234 VAL A N 1
ATOM 1831 C CA . VAL A 1 234 ? 20.153 6.495 -28.854 1.00 86.38 234 VAL A CA 1
ATOM 1832 C C . VAL A 1 234 ? 20.759 6.587 -27.454 1.00 86.38 234 VAL A C 1
ATOM 1834 O O . VAL A 1 234 ? 20.648 7.617 -26.784 1.00 86.38 234 VAL A O 1
ATOM 1837 N N . LEU A 1 235 ? 21.457 5.535 -27.017 1.00 86.25 235 LEU A N 1
ATOM 1838 C CA . LEU A 1 235 ? 22.097 5.497 -25.710 1.00 86.25 235 LEU A CA 1
ATOM 1839 C C . LEU A 1 235 ? 23.186 6.561 -25.598 1.00 86.25 235 LEU A C 1
ATOM 1841 O O . LEU A 1 235 ? 23.236 7.251 -24.583 1.00 86.25 235 LEU A O 1
ATOM 1845 N N . SER A 1 236 ? 24.029 6.746 -26.621 1.00 82.00 236 SER A N 1
ATOM 1846 C CA . SER A 1 236 ? 25.101 7.755 -26.606 1.00 82.00 236 SER A CA 1
ATOM 1847 C C . SER A 1 236 ? 24.569 9.185 -26.429 1.00 82.00 236 SER A C 1
ATOM 1849 O O . SER A 1 236 ? 25.146 9.937 -25.644 1.00 82.00 236 SER A O 1
ATOM 1851 N N . ALA A 1 237 ? 23.421 9.519 -27.027 1.00 74.75 237 ALA A N 1
ATOM 1852 C CA . ALA A 1 237 ? 22.753 10.817 -26.884 1.00 74.75 237 ALA A CA 1
ATOM 1853 C C . ALA A 1 237 ? 21.994 11.012 -25.551 1.00 74.75 237 ALA A C 1
ATOM 1855 O O . ALA A 1 237 ? 21.557 12.121 -25.244 1.00 74.75 237 ALA A O 1
ATOM 1856 N N . THR A 1 238 ? 21.819 9.953 -24.755 1.00 70.31 238 THR A N 1
ATOM 1857 C CA . THR A 1 238 ? 21.013 9.977 -23.523 1.00 70.31 238 THR A CA 1
ATOM 1858 C C . THR A 1 238 ? 21.875 10.229 -22.286 1.00 70.31 238 THR A C 1
ATOM 1860 O O . THR A 1 238 ? 22.884 9.558 -22.100 1.00 70.31 238 THR A O 1
ATOM 1863 N N . THR A 1 239 ? 21.458 11.119 -21.384 1.00 68.62 239 THR A N 1
ATOM 1864 C CA . THR A 1 239 ? 22.093 11.304 -20.065 1.00 68.62 239 THR A CA 1
ATOM 1865 C C . THR A 1 239 ? 21.104 10.943 -18.964 1.00 68.62 239 THR A C 1
ATOM 1867 O O . THR A 1 239 ? 19.979 11.450 -18.954 1.00 68.62 239 THR A O 1
ATOM 1870 N N . PHE A 1 240 ? 21.513 10.091 -18.019 1.00 67.56 240 PHE A N 1
ATOM 1871 C CA . PHE A 1 240 ? 20.708 9.805 -16.831 1.00 67.56 240 PHE A CA 1
ATOM 1872 C C . PHE A 1 240 ? 20.652 11.054 -15.948 1.00 67.56 240 PHE A C 1
ATOM 1874 O O . PHE A 1 240 ? 21.684 11.597 -15.559 1.00 67.56 240 PHE A O 1
ATOM 1881 N N . LYS A 1 241 ? 19.444 11.540 -15.656 1.00 59.97 241 LYS A N 1
ATOM 1882 C CA . LYS A 1 241 ? 19.240 12.663 -14.733 1.00 59.97 241 LYS A CA 1
ATOM 1883 C C . LYS A 1 241 ? 19.133 12.149 -13.300 1.00 59.97 241 LYS A C 1
ATOM 1885 O O . LYS A 1 241 ? 18.547 11.096 -13.065 1.00 59.97 241 LYS A O 1
ATOM 1890 N N . THR A 1 242 ? 19.644 12.928 -12.352 1.00 50.97 242 THR A N 1
ATOM 1891 C CA . THR A 1 242 ? 19.405 12.736 -10.918 1.00 50.97 242 THR A CA 1
ATOM 1892 C C . THR A 1 242 ? 17.922 12.974 -10.577 1.00 50.97 242 THR A C 1
ATOM 1894 O O . THR A 1 242 ? 17.262 13.787 -11.232 1.00 50.97 242 THR A O 1
ATOM 1897 N N . PRO A 1 243 ? 17.373 12.252 -9.585 1.00 51.28 243 PRO A N 1
ATOM 1898 C CA . PRO A 1 243 ? 15.934 12.042 -9.451 1.00 51.28 243 PRO A CA 1
ATOM 1899 C C . PRO A 1 243 ? 15.128 13.298 -9.112 1.00 51.28 243 PRO A C 1
ATOM 1901 O O . PRO A 1 243 ? 15.501 14.092 -8.250 1.00 51.28 243 PRO A O 1
ATOM 1904 N N . ALA A 1 244 ? 13.922 13.363 -9.684 1.00 39.50 244 ALA A N 1
ATOM 1905 C CA . ALA A 1 244 ? 12.762 14.020 -9.089 1.00 39.50 244 ALA A CA 1
ATOM 1906 C C . ALA A 1 244 ? 11.755 12.926 -8.677 1.00 39.50 244 ALA A C 1
ATOM 1908 O O . ALA A 1 244 ? 11.186 12.241 -9.524 1.00 39.50 244 ALA A O 1
ATOM 1909 N N . THR A 1 245 ? 11.645 12.725 -7.361 1.00 42.09 245 THR A N 1
ATOM 1910 C CA . THR A 1 245 ? 10.590 12.040 -6.581 1.00 42.09 245 THR A CA 1
ATOM 1911 C C . THR A 1 245 ? 9.783 10.871 -7.194 1.00 42.09 245 THR A C 1
ATOM 1913 O O . THR A 1 245 ? 8.980 11.024 -8.104 1.00 42.09 245 THR A O 1
ATOM 1916 N N . ALA A 1 246 ? 9.914 9.711 -6.532 1.00 44.47 246 ALA A N 1
ATOM 1917 C CA . ALA A 1 246 ? 8.868 8.746 -6.140 1.00 44.47 246 ALA A CA 1
ATOM 1918 C C . ALA A 1 246 ? 7.704 8.370 -7.109 1.00 44.47 246 ALA A C 1
ATOM 1920 O O . ALA A 1 246 ? 6.603 8.886 -6.961 1.00 44.47 246 ALA A O 1
ATOM 1921 N N . SER A 1 247 ? 7.861 7.335 -7.960 1.00 50.66 247 SER A N 1
ATOM 1922 C CA . SER A 1 247 ? 6.730 6.580 -8.573 1.00 50.66 247 SER A CA 1
ATOM 1923 C C . SER A 1 247 ? 6.944 5.049 -8.630 1.00 50.66 247 SER A C 1
ATOM 1925 O O . SER A 1 247 ? 7.946 4.588 -9.170 1.00 50.66 247 SER A O 1
ATOM 1927 N N . GLY A 1 248 ? 6.050 4.229 -8.063 1.00 54.59 248 GLY A N 1
ATOM 1928 C CA . GLY A 1 248 ? 6.157 2.745 -8.097 1.00 54.59 248 GLY A CA 1
ATOM 1929 C C . GLY A 1 248 ? 5.878 2.014 -6.774 1.00 54.59 248 GLY A C 1
ATOM 1930 O O . GLY A 1 248 ? 6.134 0.822 -6.650 1.00 54.59 248 GLY A O 1
ATOM 1931 N N . LYS A 1 249 ? 5.402 2.739 -5.754 1.00 64.94 249 LYS A N 1
ATOM 1932 C CA . LYS A 1 249 ? 5.038 2.188 -4.436 1.00 64.94 249 LYS A CA 1
ATOM 1933 C C . LYS A 1 249 ? 3.824 1.261 -4.535 1.00 64.94 249 LYS A C 1
ATOM 1935 O O . LYS A 1 249 ? 3.752 0.249 -3.847 1.00 64.94 249 LYS A O 1
ATOM 1940 N N . THR A 1 250 ? 2.883 1.607 -5.414 1.00 62.94 250 THR A N 1
ATOM 1941 C CA . THR A 1 250 ? 1.647 0.851 -5.585 1.00 62.94 250 THR A CA 1
ATOM 1942 C C . THR A 1 250 ? 1.929 -0.557 -6.105 1.00 62.94 250 THR A C 1
ATOM 1944 O O . THR A 1 250 ? 1.455 -1.529 -5.532 1.00 62.94 250 THR A O 1
ATOM 1947 N N . GLU A 1 251 ? 2.766 -0.688 -7.129 1.00 68.81 251 GLU A N 1
ATOM 1948 C CA . GLU A 1 251 ? 3.145 -1.972 -7.718 1.00 68.81 251 GLU A CA 1
ATOM 1949 C C . GLU A 1 251 ? 3.882 -2.862 -6.717 1.00 68.81 251 GLU A C 1
ATOM 1951 O O . GLU A 1 251 ? 3.602 -4.053 -6.649 1.00 68.81 251 GLU A O 1
ATOM 1956 N N . ALA A 1 252 ? 4.750 -2.289 -5.877 1.00 64.56 252 ALA A N 1
ATOM 1957 C CA . ALA A 1 252 ? 5.415 -3.037 -4.812 1.00 64.56 252 ALA A CA 1
ATOM 1958 C C . ALA A 1 252 ? 4.419 -3.634 -3.798 1.00 64.56 252 ALA A C 1
ATOM 1960 O O . ALA A 1 252 ? 4.639 -4.736 -3.302 1.00 64.56 252 ALA A O 1
ATOM 1961 N N . ALA A 1 253 ? 3.309 -2.939 -3.521 1.00 70.38 253 ALA A N 1
ATOM 1962 C CA . ALA A 1 253 ? 2.256 -3.450 -2.647 1.00 70.38 253 ALA A CA 1
ATOM 1963 C C . ALA A 1 253 ? 1.356 -4.489 -3.342 1.00 70.38 253 ALA A C 1
ATOM 1965 O O . ALA A 1 253 ? 0.943 -5.459 -2.709 1.00 70.38 253 ALA A O 1
ATOM 1966 N N . PHE A 1 254 ? 1.045 -4.303 -4.629 1.00 80.31 254 PHE A N 1
ATOM 1967 C CA . PHE A 1 254 ? 0.109 -5.172 -5.349 1.00 80.31 254 PHE A CA 1
ATOM 1968 C C . PHE A 1 254 ? 0.749 -6.428 -5.937 1.00 80.31 254 PHE A C 1
ATOM 1970 O O . PHE A 1 254 ? 0.110 -7.472 -5.906 1.00 80.31 254 PHE A O 1
ATOM 1977 N N . LEU A 1 255 ? 1.981 -6.383 -6.453 1.00 81.12 255 LEU A N 1
ATOM 1978 C CA . LEU A 1 255 ? 2.584 -7.524 -7.156 1.00 81.12 255 LEU A CA 1
ATOM 1979 C C . LEU A 1 255 ? 2.620 -8.823 -6.327 1.00 81.12 255 LEU A C 1
ATOM 1981 O O . LEU A 1 255 ? 2.254 -9.860 -6.881 1.00 81.12 255 LEU A O 1
ATOM 1985 N N . PRO A 1 256 ? 2.970 -8.818 -5.023 1.00 78.50 256 PRO A N 1
ATOM 1986 C CA . PRO A 1 256 ? 2.905 -10.036 -4.213 1.00 78.50 256 PRO A CA 1
ATOM 1987 C C . PRO A 1 256 ? 1.479 -10.591 -4.095 1.00 78.50 256 PRO A C 1
ATOM 1989 O O . PRO A 1 256 ? 1.267 -11.799 -4.195 1.00 78.50 256 PRO A O 1
ATOM 1992 N N . VAL A 1 257 ? 0.491 -9.704 -3.932 1.00 86.50 257 VAL A N 1
ATOM 1993 C CA . VAL A 1 257 ? -0.930 -10.065 -3.831 1.00 86.50 257 VAL A CA 1
ATOM 1994 C C . VAL A 1 257 ? -1.435 -10.635 -5.157 1.00 86.50 257 VAL A C 1
ATOM 1996 O O . VAL A 1 257 ? -2.052 -11.695 -5.179 1.00 86.50 257 VAL A O 1
ATOM 1999 N N . LEU A 1 258 ? -1.116 -9.974 -6.270 1.00 89.81 258 LEU A N 1
ATOM 2000 C CA . LEU A 1 258 ? -1.497 -10.398 -7.616 1.00 89.81 258 LEU A CA 1
ATOM 2001 C C . LEU A 1 258 ? -0.846 -11.726 -8.006 1.00 89.81 258 LEU A C 1
ATOM 2003 O O . LEU A 1 258 ? -1.509 -12.568 -8.596 1.00 89.81 258 LEU A O 1
ATOM 2007 N N . SER A 1 259 ? 0.416 -11.948 -7.632 1.00 83.56 259 SER A N 1
ATOM 2008 C CA . SER A 1 259 ? 1.105 -13.227 -7.849 1.00 83.56 259 SER A CA 1
ATOM 2009 C C . SER A 1 259 ? 0.399 -14.380 -7.125 1.00 83.56 259 SER A C 1
ATOM 2011 O O . SER A 1 259 ? 0.203 -15.458 -7.692 1.00 83.56 259 SER A O 1
ATOM 2013 N N . ARG A 1 260 ? -0.070 -14.139 -5.890 1.00 87.25 260 ARG A N 1
ATOM 2014 C CA . ARG A 1 260 ? -0.860 -15.123 -5.139 1.00 87.25 260 ARG A CA 1
ATOM 2015 C C . ARG A 1 260 ? -2.216 -15.387 -5.796 1.00 87.25 260 ARG A C 1
ATOM 2017 O O . ARG A 1 260 ? -2.576 -16.551 -5.924 1.00 87.25 260 ARG A O 1
ATOM 2024 N N . ILE A 1 261 ? -2.917 -14.339 -6.232 1.00 92.00 261 ILE A N 1
ATOM 2025 C CA . ILE A 1 261 ? -4.201 -14.444 -6.948 1.00 92.00 261 ILE A CA 1
ATOM 2026 C C . ILE A 1 261 ? -4.036 -15.226 -8.257 1.00 92.00 261 ILE A C 1
ATOM 2028 O O . ILE A 1 261 ? -4.817 -16.128 -8.526 1.00 92.00 261 ILE A O 1
ATOM 2032 N N . ALA A 1 262 ? -2.995 -14.936 -9.042 1.00 88.25 262 ALA A N 1
ATOM 2033 C CA . ALA A 1 262 ? -2.708 -15.651 -10.287 1.00 88.25 262 ALA A CA 1
ATOM 2034 C C . ALA A 1 262 ? -2.419 -17.144 -10.063 1.00 88.25 262 ALA A C 1
ATOM 2036 O O . ALA A 1 262 ? -2.740 -17.972 -10.910 1.00 88.25 262 ALA A O 1
ATOM 2037 N N . SER A 1 263 ? -1.794 -17.486 -8.932 1.00 89.12 263 SER A N 1
ATOM 2038 C CA . SER A 1 263 ? -1.431 -18.870 -8.600 1.00 89.12 263 SER A CA 1
ATOM 2039 C C . SER A 1 263 ? -2.598 -19.690 -8.043 1.00 89.12 263 SER A C 1
ATOM 2041 O O . SER A 1 263 ? -2.561 -20.915 -8.106 1.00 89.12 263 SER A O 1
ATOM 2043 N N . ASP A 1 264 ? -3.589 -19.033 -7.441 1.00 90.94 264 ASP A N 1
ATOM 2044 C CA . ASP A 1 264 ? -4.700 -19.660 -6.719 1.00 90.94 264 ASP A CA 1
ATOM 2045 C C . ASP A 1 264 ? -5.965 -18.788 -6.863 1.00 90.94 264 ASP A C 1
ATOM 2047 O O . ASP A 1 264 ? -6.351 -18.103 -5.909 1.00 90.94 264 ASP A O 1
ATOM 2051 N N . PRO A 1 265 ? -6.553 -18.700 -8.074 1.00 90.44 265 PRO A N 1
ATOM 2052 C CA . PRO A 1 265 ? -7.699 -17.836 -8.341 1.00 90.44 265 PRO A CA 1
ATOM 2053 C C . PRO A 1 265 ? -8.977 -18.378 -7.691 1.00 90.44 265 PRO A C 1
ATOM 2055 O O . PRO A 1 265 ? -9.212 -19.586 -7.667 1.00 90.44 265 PRO A O 1
ATOM 2058 N N . ALA A 1 266 ? -9.833 -17.477 -7.207 1.00 89.38 266 ALA A N 1
ATOM 2059 C CA . ALA A 1 266 ? -11.127 -17.815 -6.613 1.00 89.38 266 ALA A CA 1
ATOM 2060 C C . ALA A 1 266 ? -12.286 -17.052 -7.274 1.00 89.38 266 ALA A C 1
ATOM 2062 O O . ALA A 1 266 ? -12.108 -15.938 -7.769 1.00 89.38 266 ALA A O 1
ATOM 2063 N N . ASP A 1 267 ? -13.496 -17.618 -7.191 1.00 89.50 267 ASP A N 1
ATOM 2064 C CA . ASP A 1 267 ? -14.758 -17.000 -7.641 1.00 89.50 267 ASP A CA 1
ATOM 2065 C C . ASP A 1 267 ? -15.303 -15.955 -6.639 1.00 89.50 267 ASP A C 1
ATOM 2067 O O . ASP A 1 267 ? -16.515 -15.745 -6.523 1.00 89.50 267 ASP A O 1
ATOM 2071 N N . SER A 1 268 ? -14.407 -15.331 -5.870 1.00 90.75 268 SER A N 1
ATOM 2072 C CA . SER A 1 268 ? -14.678 -14.255 -4.917 1.00 90.75 268 SER A CA 1
ATOM 2073 C C . SER A 1 268 ? -13.556 -13.216 -4.964 1.00 90.75 268 SER A C 1
ATOM 2075 O O . SER A 1 268 ? -12.467 -13.455 -5.489 1.00 90.75 268 SER A O 1
ATOM 2077 N N . VAL A 1 269 ? -13.814 -12.012 -4.453 1.00 93.81 269 VAL A N 1
ATOM 2078 C CA . VAL A 1 269 ? -12.786 -10.971 -4.360 1.00 93.81 269 VAL A CA 1
ATOM 2079 C C . VAL A 1 269 ? -11.730 -11.408 -3.349 1.00 93.81 269 VAL A C 1
ATOM 2081 O O . VAL A 1 269 ? -12.004 -11.529 -2.159 1.00 93.81 269 VAL A O 1
ATOM 2084 N N . GLN A 1 270 ? -10.494 -11.572 -3.816 1.00 93.38 270 GLN A N 1
ATOM 2085 C CA . GLN A 1 270 ? -9.378 -12.048 -2.995 1.00 93.38 270 GLN A CA 1
ATOM 2086 C C . GLN A 1 270 ? -8.579 -10.903 -2.361 1.00 93.38 270 GLN A C 1
ATOM 2088 O O . GLN A 1 270 ? -7.902 -11.102 -1.352 1.00 93.38 270 GLN A O 1
ATOM 2093 N N . ALA A 1 271 ? -8.664 -9.691 -2.919 1.00 93.06 271 ALA A N 1
ATOM 2094 C CA . ALA A 1 271 ? -8.024 -8.505 -2.360 1.00 93.06 271 ALA A CA 1
ATOM 2095 C C . ALA A 1 271 ? -8.929 -7.273 -2.430 1.00 93.06 271 ALA A C 1
ATOM 2097 O O . ALA A 1 271 ? -9.437 -6.921 -3.494 1.00 93.06 271 ALA A O 1
ATOM 2098 N N . ILE A 1 272 ? -9.067 -6.565 -1.305 1.00 91.38 272 ILE A N 1
ATOM 2099 C CA . ILE A 1 272 ? -9.722 -5.255 -1.258 1.00 91.38 272 ILE A CA 1
ATOM 2100 C C . ILE A 1 272 ? -8.669 -4.169 -1.058 1.00 91.38 272 ILE A C 1
ATOM 2102 O O . ILE A 1 272 ? -7.950 -4.159 -0.059 1.00 91.38 272 ILE A O 1
ATOM 2106 N N . TYR A 1 273 ? -8.645 -3.200 -1.965 1.00 90.88 273 TYR A N 1
ATOM 2107 C CA . TYR A 1 273 ? -7.940 -1.941 -1.785 1.00 90.88 273 TYR A CA 1
ATOM 2108 C C . TYR A 1 273 ? -8.918 -0.853 -1.347 1.00 90.88 273 TYR A C 1
ATOM 2110 O O . TYR A 1 273 ? -9.832 -0.490 -2.089 1.00 90.88 273 TYR A O 1
ATOM 2118 N N . ILE A 1 274 ? -8.718 -0.321 -0.142 1.00 86.75 274 ILE A N 1
ATOM 2119 C CA . ILE A 1 274 ? -9.580 0.714 0.429 1.00 86.75 274 ILE A CA 1
ATOM 2120 C C . ILE A 1 274 ? -8.879 2.068 0.329 1.00 86.75 274 ILE A C 1
ATOM 2122 O O . ILE A 1 274 ? -7.772 2.233 0.837 1.00 86.75 274 ILE A O 1
ATOM 2126 N N . SER A 1 275 ? -9.532 3.051 -0.293 1.00 84.44 275 SER A N 1
ATOM 2127 C CA . SER A 1 275 ? -9.029 4.429 -0.373 1.00 84.44 275 SER A CA 1
ATOM 2128 C C . SER A 1 275 ? -10.145 5.446 -0.109 1.00 84.44 275 SER A C 1
ATOM 2130 O O . SER A 1 275 ? -11.235 5.302 -0.666 1.00 84.44 275 SER A O 1
ATOM 2132 N N . PRO A 1 276 ? -9.893 6.511 0.680 1.00 75.19 276 PRO A N 1
ATOM 2133 C CA . PRO A 1 276 ? -10.882 7.564 0.922 1.00 75.19 276 PRO A CA 1
ATOM 2134 C C . PRO A 1 276 ? -11.106 8.459 -0.309 1.00 75.19 276 PRO A C 1
ATOM 2136 O O . PRO A 1 276 ? -12.125 9.139 -0.413 1.00 75.19 276 PRO A O 1
ATOM 2139 N N . LEU A 1 277 ? -10.168 8.467 -1.264 1.00 81.50 277 LEU A N 1
ATOM 2140 C CA . LEU A 1 277 ? -10.223 9.320 -2.448 1.00 81.50 277 LEU A CA 1
ATOM 2141 C C . LEU A 1 277 ? -10.681 8.524 -3.673 1.00 81.50 277 LEU A C 1
ATOM 2143 O O . LEU A 1 277 ? -9.964 7.646 -4.161 1.00 81.50 277 LEU A O 1
ATOM 2147 N N . ARG A 1 278 ? -11.841 8.897 -4.232 1.00 83.69 278 ARG A N 1
ATOM 2148 C CA . ARG A 1 278 ? -12.362 8.331 -5.493 1.00 83.69 278 ARG A CA 1
ATOM 2149 C C . ARG A 1 278 ? -11.398 8.547 -6.660 1.00 83.69 278 ARG A C 1
ATOM 2151 O O . ARG A 1 278 ? -11.193 7.647 -7.465 1.00 83.69 278 ARG A O 1
ATOM 2158 N N . ALA A 1 279 ? -10.762 9.719 -6.719 1.00 78.19 279 ALA A N 1
ATOM 2159 C CA . ALA A 1 279 ? -9.741 10.018 -7.719 1.00 78.19 279 ALA A CA 1
ATOM 2160 C C . ALA A 1 279 ? -8.565 9.029 -7.647 1.00 78.19 279 ALA A C 1
ATOM 2162 O O . ALA A 1 279 ? -8.127 8.533 -8.681 1.00 78.19 279 ALA A O 1
ATOM 2163 N N . LEU A 1 280 ? -8.122 8.677 -6.433 1.00 81.81 280 LEU A N 1
ATOM 2164 C CA . LEU A 1 280 ? -7.056 7.696 -6.235 1.00 81.81 280 LEU A CA 1
ATOM 2165 C C . LEU A 1 280 ? -7.503 6.284 -6.631 1.00 81.81 280 LEU A C 1
ATOM 2167 O O . LEU A 1 280 ? -6.729 5.567 -7.255 1.00 81.81 280 LEU A O 1
ATOM 2171 N N . ILE A 1 281 ? -8.751 5.901 -6.336 1.00 89.19 281 ILE A N 1
ATOM 2172 C CA . ILE A 1 281 ? -9.323 4.630 -6.813 1.00 89.19 281 ILE A CA 1
ATOM 2173 C C . ILE A 1 281 ? -9.313 4.574 -8.341 1.00 89.19 281 ILE A C 1
ATOM 2175 O O . ILE A 1 281 ? -8.873 3.580 -8.901 1.00 89.19 281 ILE A O 1
ATOM 2179 N N . ASN A 1 282 ? -9.755 5.631 -9.022 1.00 87.88 282 ASN A N 1
ATOM 2180 C CA . ASN A 1 282 ? -9.803 5.665 -10.486 1.00 87.88 282 ASN A CA 1
ATOM 2181 C C . ASN A 1 282 ? -8.418 5.676 -11.142 1.00 87.88 282 ASN A C 1
ATOM 2183 O O . ASN A 1 282 ? -8.269 5.160 -12.251 1.00 87.88 282 ASN A O 1
ATOM 2187 N N . ASP A 1 283 ? -7.425 6.274 -10.486 1.00 85.00 283 ASP A N 1
ATOM 2188 C CA . ASP A 1 283 ? -6.027 6.213 -10.910 1.00 85.00 283 ASP A CA 1
ATOM 2189 C C . ASP A 1 283 ? -5.458 4.795 -10.741 1.00 85.00 283 ASP A C 1
ATOM 2191 O O . ASP A 1 283 ? -4.980 4.200 -11.707 1.00 85.00 283 ASP A O 1
ATOM 2195 N N . GLN A 1 284 ? -5.596 4.201 -9.548 1.00 87.75 284 GLN A N 1
ATOM 2196 C CA . GLN A 1 284 ? -5.096 2.847 -9.293 1.00 87.75 284 GLN A CA 1
ATOM 2197 C C . GLN A 1 284 ? -5.843 1.784 -10.103 1.00 87.75 284 GLN A C 1
ATOM 2199 O O . GLN A 1 284 ? -5.221 0.825 -10.545 1.00 87.75 284 GLN A O 1
ATOM 2204 N N . PHE A 1 285 ? -7.144 1.959 -10.352 1.00 91.81 285 PHE A N 1
ATOM 2205 C CA . PHE A 1 285 ? -7.932 1.046 -11.176 1.00 91.81 285 PHE A CA 1
ATOM 2206 C C . PHE A 1 285 ? -7.367 0.960 -12.593 1.00 91.81 285 PHE A C 1
ATOM 2208 O O . PHE A 1 285 ? -7.140 -0.142 -13.069 1.00 91.81 285 PHE A O 1
ATOM 2215 N N . ARG A 1 286 ? -7.093 2.100 -13.245 1.00 87.75 286 ARG A N 1
ATOM 2216 C CA . ARG A 1 286 ? -6.535 2.118 -14.608 1.00 87.75 286 ARG A CA 1
ATOM 2217 C C . ARG A 1 286 ? -5.192 1.394 -14.672 1.00 87.75 286 ARG A C 1
ATOM 2219 O O . ARG A 1 286 ? -4.993 0.537 -15.523 1.00 87.75 286 ARG A O 1
ATOM 2226 N N . ARG A 1 287 ? -4.308 1.686 -13.714 1.00 84.75 287 ARG A N 1
ATOM 2227 C CA . ARG A 1 287 ? -2.979 1.062 -13.625 1.00 84.75 287 ARG A CA 1
ATOM 2228 C C . ARG A 1 287 ? -3.063 -0.448 -13.388 1.00 84.75 287 ARG A C 1
ATOM 2230 O O . ARG A 1 287 ? -2.340 -1.211 -14.019 1.00 84.75 287 ARG A O 1
ATOM 2237 N N . LEU A 1 288 ? -3.937 -0.884 -12.481 1.00 89.00 288 LEU A N 1
ATOM 2238 C CA . LEU A 1 288 ? -4.109 -2.302 -12.170 1.00 89.00 288 LEU A CA 1
ATOM 2239 C C . LEU A 1 288 ? -4.827 -3.059 -13.279 1.00 89.00 288 LEU A C 1
ATOM 2241 O O . LEU A 1 288 ? -4.442 -4.187 -13.549 1.00 89.00 288 LEU A O 1
ATOM 2245 N N . GLU A 1 289 ? -5.831 -2.466 -13.924 1.00 90.75 289 GLU A N 1
ATOM 2246 C CA . GLU A 1 289 ? -6.537 -3.084 -15.049 1.00 90.75 289 GLU A CA 1
ATOM 2247 C C . GLU A 1 289 ? -5.566 -3.382 -16.196 1.00 90.75 289 GLU A C 1
ATOM 2249 O O . GLU A 1 289 ? -5.563 -4.496 -16.713 1.00 90.75 289 GLU A O 1
ATOM 2254 N N . GLU A 1 290 ? -4.686 -2.436 -16.536 1.00 84.06 290 GLU A N 1
ATOM 2255 C CA . GLU A 1 290 ? -3.635 -2.645 -17.538 1.00 84.06 290 GLU A CA 1
ATOM 2256 C C . GLU A 1 290 ? -2.667 -3.766 -17.137 1.00 84.06 290 GLU A C 1
ATOM 2258 O O . GLU A 1 290 ? -2.390 -4.656 -17.941 1.00 84.06 290 GLU A O 1
ATOM 2263 N N . LEU A 1 291 ? -2.190 -3.760 -15.888 1.00 82.81 291 LEU A N 1
ATOM 2264 C CA . LEU A 1 291 ? -1.226 -4.744 -15.390 1.00 82.81 291 LEU A CA 1
ATOM 2265 C C . LEU A 1 291 ? -1.821 -6.157 -15.273 1.00 82.81 291 LEU A C 1
ATOM 2267 O O . LEU A 1 291 ? -1.148 -7.145 -15.556 1.00 82.81 291 LEU A O 1
ATOM 2271 N N . CYS A 1 292 ? -3.084 -6.258 -14.869 1.00 88.94 292 CYS A N 1
ATOM 2272 C CA . CYS A 1 292 ? -3.778 -7.523 -14.640 1.00 88.94 292 CYS A CA 1
ATOM 2273 C C . CYS A 1 292 ? -4.342 -8.143 -15.922 1.00 88.94 292 CYS A C 1
ATOM 2275 O O . CYS A 1 292 ? -4.636 -9.338 -15.931 1.00 88.94 292 CYS A O 1
ATOM 2277 N N . LYS A 1 293 ? -4.458 -7.364 -17.008 1.00 87.44 293 LYS A N 1
ATOM 2278 C CA . LYS A 1 293 ? -5.040 -7.801 -18.285 1.00 87.44 293 LYS A CA 1
ATOM 2279 C C . LYS A 1 293 ? -4.381 -9.058 -18.851 1.00 87.44 293 LYS A C 1
ATOM 2281 O O . LYS A 1 293 ? -5.077 -9.914 -19.372 1.00 87.44 293 LYS A O 1
ATOM 2286 N N . THR A 1 294 ? -3.057 -9.166 -18.760 1.00 79.69 294 THR A N 1
ATOM 2287 C CA . THR A 1 294 ? -2.304 -10.312 -19.303 1.00 79.69 294 THR A CA 1
ATOM 2288 C C . THR A 1 294 ? -2.386 -11.549 -18.409 1.00 79.69 294 THR A C 1
ATOM 2290 O O . THR A 1 294 ? -2.216 -12.662 -18.889 1.00 79.69 294 THR A O 1
ATOM 2293 N N . ALA A 1 295 ? -2.624 -11.357 -17.110 1.00 81.81 295 ALA A N 1
ATOM 2294 C CA . ALA A 1 295 ? -2.721 -12.436 -16.130 1.00 81.81 295 ALA A CA 1
ATOM 2295 C C . ALA A 1 295 ? -4.167 -12.923 -15.924 1.00 81.81 295 ALA A C 1
ATOM 2297 O O . ALA A 1 295 ? -4.406 -13.721 -15.024 1.00 81.81 295 ALA A O 1
ATOM 2298 N N . ASP A 1 296 ? -5.123 -12.401 -16.704 1.00 88.44 296 ASP A N 1
ATOM 2299 C CA . ASP A 1 296 ? -6.563 -12.654 -16.573 1.00 88.44 296 ASP A CA 1
ATOM 2300 C C . ASP A 1 296 ? -7.108 -12.442 -15.146 1.00 88.44 296 ASP A C 1
ATOM 2302 O O . ASP A 1 296 ? -8.107 -13.039 -14.748 1.00 88.44 296 ASP A O 1
ATOM 2306 N N . ILE A 1 297 ? -6.483 -11.547 -14.368 1.00 93.12 297 ILE A N 1
ATOM 2307 C CA . ILE A 1 297 ? -6.944 -11.203 -13.019 1.00 93.12 297 ILE A CA 1
ATOM 2308 C C . ILE A 1 297 ? -8.034 -10.124 -13.128 1.00 93.12 297 ILE A C 1
ATOM 2310 O O . ILE A 1 297 ? -7.754 -9.019 -13.609 1.00 93.12 297 ILE A O 1
ATOM 2314 N N . PRO A 1 298 ? -9.270 -10.372 -12.658 1.00 93.62 298 PRO A N 1
ATOM 2315 C CA . PRO A 1 298 ? -10.311 -9.354 -12.656 1.00 93.62 298 PRO A CA 1
ATOM 2316 C C . PRO A 1 298 ? -9.956 -8.193 -11.721 1.00 93.62 298 PRO A C 1
ATOM 2318 O O . PRO A 1 298 ? -9.550 -8.390 -10.574 1.00 93.62 298 PRO A O 1
ATOM 2321 N N . VAL A 1 299 ? -10.140 -6.965 -12.205 1.00 95.06 299 VAL A N 1
ATOM 2322 C CA . VAL A 1 299 ? -10.011 -5.745 -11.402 1.00 95.06 299 VAL A CA 1
ATOM 2323 C C . VAL A 1 299 ? -11.340 -5.009 -11.437 1.00 95.06 299 VAL A C 1
ATOM 2325 O O . VAL A 1 299 ? -11.921 -4.777 -12.499 1.00 95.06 299 VAL A O 1
ATOM 2328 N N . HIS A 1 300 ? -11.827 -4.636 -10.262 1.00 95.69 300 HIS A N 1
ATOM 2329 C CA . HIS A 1 300 ? -13.105 -3.971 -10.069 1.00 95.69 300 HIS A CA 1
ATOM 2330 C C . HIS A 1 300 ? -12.908 -2.676 -9.288 1.00 95.69 300 HIS A C 1
ATOM 2332 O O . HIS A 1 300 ? -12.059 -2.593 -8.403 1.00 95.69 300 HIS A O 1
ATOM 2338 N N . ARG A 1 301 ? -13.732 -1.666 -9.570 1.00 94.75 301 ARG A N 1
ATOM 2339 C CA . ARG A 1 301 ? -13.857 -0.469 -8.731 1.00 94.75 301 ARG A CA 1
ATOM 2340 C C . ARG A 1 301 ? -15.287 -0.316 -8.245 1.00 94.75 301 ARG A C 1
ATOM 2342 O O . ARG A 1 301 ? -16.225 -0.618 -8.979 1.00 94.75 301 ARG A O 1
ATOM 2349 N N . TRP A 1 302 ? -15.458 0.191 -7.031 1.00 92.31 302 TRP A N 1
ATOM 2350 C CA . TRP A 1 302 ? -16.770 0.501 -6.489 1.00 92.31 302 TRP A CA 1
ATOM 2351 C C . TRP A 1 302 ? -16.745 1.774 -5.644 1.00 92.31 302 TRP A C 1
ATOM 2353 O O . TRP A 1 302 ? -16.128 1.850 -4.585 1.00 92.31 302 TRP A O 1
ATOM 2363 N N . HIS A 1 303 ? -17.451 2.791 -6.122 1.00 90.25 303 HIS A N 1
ATOM 2364 C CA . HIS A 1 303 ? -17.710 4.035 -5.406 1.00 90.25 303 HIS A CA 1
ATOM 2365 C C . HIS A 1 303 ? -18.985 4.695 -5.941 1.00 90.25 303 HIS A C 1
ATOM 2367 O O . HIS A 1 303 ? -19.575 4.213 -6.910 1.00 90.25 303 HIS A O 1
ATOM 2373 N N . GLY A 1 304 ? -19.396 5.816 -5.336 1.00 81.31 304 GLY A N 1
ATOM 2374 C CA . GLY A 1 304 ? -20.624 6.544 -5.691 1.00 81.31 304 GLY A CA 1
ATOM 2375 C C . GLY A 1 304 ? -20.810 6.757 -7.198 1.00 81.31 304 GLY A C 1
ATOM 2376 O O . GLY A 1 304 ? -21.862 6.416 -7.724 1.00 81.31 304 GLY A O 1
ATOM 2377 N N . ASP A 1 305 ? -19.758 7.196 -7.894 1.00 86.44 305 ASP A N 1
ATOM 2378 C CA . ASP A 1 305 ? -19.817 7.510 -9.336 1.00 86.44 305 ASP A CA 1
ATOM 2379 C C . ASP A 1 305 ? -19.661 6.298 -10.284 1.00 86.44 305 ASP A C 1
ATOM 2381 O O . ASP A 1 305 ? -19.656 6.473 -11.499 1.00 86.44 305 ASP A O 1
ATOM 2385 N N . VAL A 1 306 ? -19.509 5.069 -9.769 1.00 88.62 306 VAL A N 1
ATOM 2386 C CA . VAL A 1 306 ? -19.395 3.860 -10.613 1.00 88.62 306 VAL A CA 1
ATOM 2387 C C . VAL A 1 306 ? -20.767 3.478 -11.167 1.00 88.62 306 VAL A C 1
ATOM 2389 O O . VAL A 1 306 ? -21.713 3.280 -10.396 1.00 88.62 306 VAL A O 1
ATOM 2392 N N . GLY A 1 307 ? -20.861 3.329 -12.492 1.00 88.25 307 GLY A N 1
ATOM 2393 C CA . GLY A 1 307 ? -22.109 3.047 -13.204 1.00 88.25 307 GLY A CA 1
ATOM 2394 C C . GLY A 1 307 ? -22.660 1.633 -12.977 1.00 88.25 307 GLY A C 1
ATOM 2395 O O . GLY A 1 307 ? -21.954 0.714 -12.558 1.00 88.25 307 GLY A O 1
ATOM 2396 N N . ALA A 1 308 ? -23.945 1.432 -13.291 1.00 85.31 308 ALA A N 1
ATOM 2397 C CA . ALA A 1 308 ? -24.647 0.166 -13.053 1.00 85.31 308 ALA A CA 1
ATOM 2398 C C . ALA A 1 308 ? -24.009 -1.039 -13.772 1.00 85.31 308 ALA A C 1
ATOM 2400 O O . ALA A 1 308 ? -23.968 -2.132 -13.210 1.00 85.31 308 ALA A O 1
ATOM 2401 N N . THR A 1 309 ? -23.472 -0.843 -14.979 1.00 88.94 309 THR A N 1
ATOM 2402 C CA . THR A 1 309 ? -22.814 -1.897 -15.771 1.00 88.94 309 THR A CA 1
ATOM 2403 C C . THR A 1 309 ? -21.580 -2.461 -15.070 1.00 88.94 309 THR A C 1
ATOM 2405 O O . THR A 1 309 ? -21.401 -3.673 -14.993 1.00 88.94 309 THR A O 1
ATOM 2408 N N . GLU A 1 310 ? -20.743 -1.594 -14.504 1.00 88.06 310 GLU A N 1
ATOM 2409 C CA . GLU A 1 310 ? -19.514 -1.999 -13.813 1.00 88.06 310 GLU A CA 1
ATOM 2410 C C . GLU A 1 310 ? -19.834 -2.710 -12.494 1.00 88.06 310 GLU A C 1
ATOM 2412 O O . GLU A 1 310 ? -19.242 -3.740 -12.169 1.00 88.06 310 GLU A O 1
ATOM 2417 N N . ARG A 1 311 ? -20.848 -2.215 -11.775 1.00 88.69 311 ARG A N 1
ATOM 2418 C CA . ARG A 1 311 ? -21.382 -2.867 -10.573 1.00 88.69 311 ARG A CA 1
ATOM 2419 C C . ARG A 1 311 ? -21.949 -4.253 -10.882 1.00 88.69 311 ARG A C 1
ATOM 2421 O O . ARG A 1 311 ? -21.727 -5.193 -10.123 1.00 88.69 311 ARG A O 1
ATOM 2428 N N . LYS A 1 312 ? -22.664 -4.390 -12.003 1.00 87.88 312 LYS A N 1
ATOM 2429 C CA . LYS A 1 312 ? -23.198 -5.668 -12.487 1.00 87.88 312 LYS A CA 1
ATOM 2430 C C . LYS A 1 312 ? -22.069 -6.657 -12.795 1.00 87.88 312 LYS A C 1
ATOM 2432 O O . LYS A 1 312 ? -22.148 -7.792 -12.337 1.00 87.88 312 LYS A O 1
ATOM 2437 N N . ARG A 1 313 ? -20.986 -6.208 -13.444 1.00 89.25 313 ARG A N 1
ATOM 2438 C CA . ARG A 1 313 ? -19.798 -7.036 -13.727 1.00 89.25 313 ARG A CA 1
ATOM 2439 C C . ARG A 1 313 ? -19.204 -7.658 -12.458 1.00 89.25 313 ARG A C 1
ATOM 2441 O O . ARG A 1 313 ? -18.924 -8.850 -12.466 1.00 89.25 313 ARG A O 1
ATOM 2448 N N . LEU A 1 314 ? -19.064 -6.887 -11.372 1.00 91.12 314 LEU A N 1
ATOM 2449 C CA . LEU A 1 314 ? -18.590 -7.417 -10.081 1.00 91.12 314 LEU A CA 1
ATOM 2450 C C . LEU A 1 314 ? -19.542 -8.476 -9.496 1.00 91.12 314 LEU A C 1
ATOM 2452 O O . LEU A 1 314 ? -19.088 -9.457 -8.923 1.00 91.12 314 LEU A O 1
ATOM 2456 N N . ARG A 1 315 ? -20.861 -8.287 -9.617 1.00 88.69 315 ARG A N 1
ATOM 2457 C CA . ARG A 1 315 ? -21.852 -9.236 -9.073 1.00 88.69 315 ARG A CA 1
ATOM 2458 C C . ARG A 1 315 ? -21.920 -10.544 -9.861 1.00 88.69 315 ARG A C 1
ATOM 2460 O O . ARG A 1 315 ? -22.168 -11.594 -9.274 1.00 88.69 315 ARG A O 1
ATOM 2467 N N . GLU A 1 316 ? -21.765 -10.475 -11.181 1.00 88.50 316 GLU A N 1
ATOM 2468 C CA . GLU A 1 316 ? -21.844 -11.645 -12.063 1.00 88.50 316 GLU A CA 1
ATOM 2469 C C . GLU A 1 316 ? -20.561 -12.477 -12.024 1.00 88.50 316 GLU A C 1
ATOM 2471 O O . GLU A 1 316 ? -20.642 -13.706 -11.933 1.00 88.50 316 GLU A O 1
ATOM 2476 N N . ASN A 1 317 ? -19.405 -11.806 -12.027 1.00 89.12 317 ASN A N 1
ATOM 2477 C CA . ASN A 1 317 ? -18.084 -12.424 -12.009 1.00 89.12 317 ASN A CA 1
ATOM 2478 C C . ASN A 1 317 ? -17.190 -11.805 -10.916 1.00 89.12 317 ASN A C 1
ATOM 2480 O O . ASN A 1 317 ? -16.294 -11.019 -11.239 1.00 89.12 317 ASN A O 1
ATOM 2484 N N . PRO A 1 318 ? -17.467 -12.087 -9.630 1.00 90.31 318 PRO A N 1
ATOM 2485 C CA . PRO A 1 318 ? -16.591 -11.672 -8.544 1.00 90.31 318 PRO A CA 1
ATOM 2486 C C . PRO A 1 318 ? -15.273 -12.448 -8.605 1.00 90.31 318 PRO A C 1
ATOM 2488 O O . PRO A 1 318 ? -15.275 -13.662 -8.772 1.00 90.31 318 PRO A O 1
ATOM 2491 N N . GLY A 1 319 ? -14.155 -11.736 -8.488 1.00 91.38 319 GLY A N 1
ATOM 2492 C CA . GLY A 1 319 ? -12.819 -12.313 -8.580 1.00 91.38 319 GLY A CA 1
ATOM 2493 C C . GLY A 1 319 ? -11.738 -11.249 -8.410 1.00 91.38 319 GLY A C 1
ATOM 2494 O O . GLY A 1 319 ? -12.006 -10.051 -8.533 1.00 91.38 319 GLY A O 1
ATOM 2495 N N . GLY A 1 320 ? -10.508 -11.676 -8.135 1.00 94.06 320 GLY A N 1
ATOM 2496 C CA 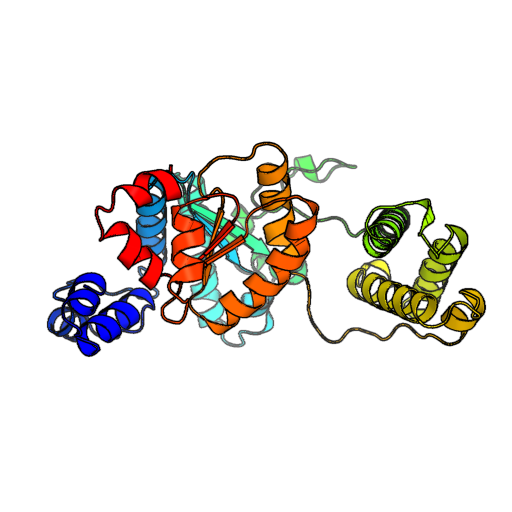. GLY A 1 320 ? -9.332 -10.808 -8.175 1.00 94.06 320 GLY A CA 1
ATOM 2497 C C . GLY A 1 320 ? -9.360 -9.650 -7.171 1.00 94.06 320 GLY A C 1
ATOM 2498 O O . GLY A 1 320 ? -9.406 -9.875 -5.958 1.00 94.06 320 GLY A O 1
ATOM 2499 N N . VAL A 1 321 ? -9.267 -8.409 -7.665 1.00 95.19 321 VAL A N 1
ATOM 2500 C CA . VAL A 1 321 ? -9.052 -7.203 -6.843 1.00 95.19 321 VAL A CA 1
ATOM 2501 C C . VAL A 1 321 ? -10.238 -6.240 -6.910 1.00 95.19 321 VAL A C 1
ATOM 2503 O O . VAL A 1 321 ? -10.665 -5.837 -7.990 1.00 95.19 321 VAL A O 1
ATOM 2506 N N . LEU A 1 322 ? -10.713 -5.778 -5.752 1.00 95.25 322 LEU A N 1
ATOM 2507 C CA . LEU A 1 322 ? -11.732 -4.736 -5.618 1.00 95.25 322 LEU A CA 1
ATOM 2508 C C . LEU A 1 322 ? -11.147 -3.461 -5.006 1.00 95.25 322 LEU A C 1
ATOM 2510 O O . LEU A 1 322 ? -10.726 -3.449 -3.853 1.00 95.25 322 LEU A O 1
ATOM 2514 N N . LEU A 1 323 ? -11.195 -2.356 -5.743 1.00 95.06 323 LEU A N 1
ATOM 2515 C CA . LEU A 1 323 ? -10.889 -1.024 -5.236 1.00 95.06 323 LEU A CA 1
ATOM 2516 C C . LEU A 1 323 ? -12.182 -0.345 -4.778 1.00 95.06 323 LEU A C 1
ATOM 2518 O O . LEU A 1 323 ? -13.082 -0.115 -5.584 1.00 95.06 323 LEU A O 1
ATOM 2522 N N . ILE A 1 324 ? -12.294 -0.007 -3.498 1.00 92.44 324 ILE A N 1
ATOM 2523 C CA . ILE A 1 324 ? -13.545 0.484 -2.908 1.00 92.44 324 ILE A CA 1
ATOM 2524 C C . ILE A 1 324 ? -13.294 1.622 -1.921 1.00 92.44 324 ILE A C 1
ATOM 2526 O O . ILE A 1 324 ? -12.234 1.707 -1.302 1.00 92.44 324 ILE A O 1
ATOM 2530 N N . THR A 1 325 ? -14.260 2.529 -1.770 1.00 86.12 325 THR A N 1
ATOM 2531 C CA . THR A 1 325 ? -14.191 3.519 -0.684 1.00 86.12 325 THR A CA 1
ATOM 2532 C C . THR A 1 325 ? -14.677 2.904 0.631 1.00 86.12 325 THR A C 1
ATOM 2534 O O . THR A 1 325 ? -15.523 2.004 0.590 1.00 86.12 325 THR A O 1
ATOM 2537 N N . PRO A 1 326 ? -14.212 3.379 1.805 1.00 78.06 326 PRO A N 1
ATOM 2538 C CA . PRO A 1 326 ? -14.697 2.882 3.095 1.00 78.06 326 PRO A CA 1
ATOM 2539 C C . PRO A 1 326 ? -16.226 2.865 3.200 1.00 78.06 326 PRO A C 1
ATOM 2541 O O . PRO A 1 326 ? -16.815 1.973 3.801 1.00 78.06 326 PRO A O 1
ATOM 2544 N N . GLU A 1 327 ? -16.885 3.830 2.570 1.00 77.81 327 GLU A N 1
ATOM 2545 C CA . GLU A 1 327 ? -18.305 4.087 2.794 1.00 77.81 327 GLU A CA 1
ATOM 2546 C C . GLU A 1 327 ? -19.168 3.256 1.839 1.00 77.81 327 GLU A C 1
ATOM 2548 O O . GLU A 1 327 ? -20.231 2.757 2.202 1.00 77.81 327 GLU A O 1
ATOM 2553 N N . SER A 1 328 ? -18.641 2.981 0.645 1.00 84.19 328 SER A N 1
ATOM 2554 C CA . SER A 1 328 ? -19.209 1.971 -0.249 1.00 84.19 328 SER A CA 1
ATOM 2555 C C . SER A 1 328 ? -19.079 0.562 0.330 1.00 84.19 328 SER A C 1
ATOM 2557 O O . SER A 1 328 ? -19.983 -0.257 0.170 1.00 84.19 328 SER A O 1
ATOM 2559 N N . LEU A 1 329 ? -17.973 0.289 1.028 1.00 84.56 329 LEU A N 1
ATOM 2560 C CA . LEU A 1 329 ? -17.767 -0.971 1.731 1.00 84.56 329 LEU A CA 1
ATOM 2561 C C . LEU A 1 329 ? -18.751 -1.122 2.905 1.00 84.56 329 LEU A C 1
ATOM 2563 O O . LEU A 1 329 ? -19.360 -2.178 3.051 1.00 84.56 329 LEU A O 1
ATOM 2567 N N . GLU A 1 330 ? -18.980 -0.067 3.698 1.00 73.38 330 GLU A N 1
ATOM 2568 C CA . GLU A 1 330 ? -20.034 -0.066 4.731 1.00 73.38 330 GLU A CA 1
ATOM 2569 C C . GLU A 1 330 ? -21.408 -0.357 4.110 1.00 73.38 330 GLU A C 1
ATOM 2571 O O . GLU A 1 330 ? -22.156 -1.192 4.626 1.00 73.38 330 GLU A O 1
ATOM 2576 N N . ALA A 1 331 ? -21.735 0.300 2.990 1.00 76.94 331 ALA A N 1
ATOM 2577 C CA . ALA A 1 331 ? -22.999 0.081 2.294 1.00 76.94 331 ALA A CA 1
ATOM 2578 C C . ALA A 1 331 ? -23.167 -1.383 1.882 1.00 76.94 331 ALA A C 1
ATOM 2580 O O . ALA A 1 331 ? -24.219 -1.958 2.152 1.00 76.94 331 ALA A O 1
ATOM 2581 N N . HIS A 1 332 ? -22.126 -1.994 1.305 1.00 81.25 332 HIS A N 1
ATOM 2582 C CA . HIS A 1 332 ? -22.116 -3.416 0.973 1.00 81.25 332 HIS A CA 1
ATOM 2583 C C . HIS A 1 332 ? -22.519 -4.263 2.176 1.00 81.25 332 HIS A C 1
ATOM 2585 O O . HIS A 1 332 ? -23.513 -4.964 2.109 1.00 81.25 332 HIS A O 1
ATOM 2591 N N . PHE A 1 333 ? -21.845 -4.140 3.313 1.00 71.31 333 PHE A N 1
ATOM 2592 C CA . PHE A 1 333 ? -22.136 -5.000 4.463 1.00 71.31 333 PHE A CA 1
ATOM 2593 C C . PHE A 1 333 ? -23.448 -4.697 5.197 1.00 71.31 333 PHE A C 1
ATOM 2595 O O . PHE A 1 333 ? -23.943 -5.545 5.939 1.00 71.31 333 PHE A O 1
ATOM 2602 N N . CYS A 1 334 ? -24.024 -3.508 5.013 1.00 68.31 334 CYS A N 1
ATOM 2603 C CA . CYS A 1 334 ? -25.355 -3.196 5.535 1.00 68.31 334 CYS A CA 1
ATOM 2604 C C . CYS A 1 334 ? -26.475 -3.829 4.701 1.00 68.31 334 CYS A C 1
ATOM 2606 O O . CYS A 1 334 ? -27.553 -4.111 5.230 1.00 68.31 334 CYS A O 1
ATOM 2608 N N . HIS A 1 335 ? -26.236 -4.048 3.410 1.00 62.88 335 HIS A N 1
ATOM 2609 C CA . HIS A 1 335 ? -27.130 -4.821 2.569 1.00 62.88 335 HIS A CA 1
ATOM 2610 C C . HIS A 1 335 ? -26.919 -6.314 2.870 1.00 62.88 335 HIS A C 1
ATOM 2612 O O . HIS A 1 335 ? -25.839 -6.848 2.673 1.00 62.88 335 HIS A O 1
ATOM 2618 N N . GLN A 1 336 ? -27.946 -7.036 3.323 1.00 52.00 336 GLN A N 1
ATOM 2619 C CA . GLN A 1 336 ? -27.930 -8.509 3.326 1.00 52.00 336 GLN A CA 1
ATOM 2620 C C . GLN A 1 336 ? -28.273 -9.036 1.926 1.00 52.00 336 GLN A C 1
ATOM 2622 O O . GLN A 1 336 ? -29.227 -9.787 1.737 1.00 52.00 336 GLN A O 1
ATOM 2627 N N . ASP A 1 337 ? -27.542 -8.565 0.919 1.00 59.03 337 ASP A N 1
ATOM 2628 C CA . ASP A 1 337 ? -27.742 -8.994 -0.458 1.00 59.03 337 ASP A CA 1
ATOM 2629 C C . ASP A 1 337 ? -27.070 -10.356 -0.666 1.00 59.03 337 ASP A C 1
ATOM 2631 O O . ASP A 1 337 ? -25.898 -10.539 -0.329 1.00 59.03 337 ASP A O 1
ATOM 2635 N N . SER A 1 338 ? -27.800 -11.319 -1.228 1.00 60.88 338 SER A N 1
ATOM 2636 C CA . SER A 1 338 ? -27.309 -12.693 -1.441 1.00 60.88 338 SER A CA 1
ATOM 2637 C C . SER A 1 338 ? -26.012 -12.744 -2.263 1.00 60.88 338 SER A C 1
ATOM 2639 O O . SER A 1 338 ? -25.186 -13.639 -2.091 1.00 60.88 338 SER A O 1
ATOM 2641 N N . HIS A 1 339 ? -25.788 -11.730 -3.103 1.00 68.94 339 HIS A N 1
ATOM 2642 C CA . HIS A 1 339 ? -24.585 -11.577 -3.914 1.00 68.94 339 HIS A CA 1
ATOM 2643 C C . HIS A 1 339 ? -23.331 -11.222 -3.108 1.00 68.94 339 HIS A C 1
ATOM 2645 O O . HIS A 1 339 ? -22.227 -11.527 -3.550 1.00 68.94 339 HIS A O 1
ATOM 2651 N N . LEU A 1 340 ? -23.465 -10.600 -1.936 1.00 73.94 340 LEU A N 1
ATOM 2652 C CA . LEU A 1 340 ? -22.314 -10.173 -1.134 1.00 73.94 340 LEU A CA 1
ATOM 2653 C C . LEU A 1 340 ? -21.585 -11.347 -0.507 1.00 73.94 340 LEU A C 1
ATOM 2655 O O . LEU A 1 340 ? -20.363 -11.316 -0.433 1.00 73.94 340 LEU A O 1
ATOM 2659 N N . ALA A 1 341 ? -22.325 -12.393 -0.135 1.00 75.00 341 ALA A N 1
ATOM 2660 C CA . ALA A 1 341 ? -21.728 -13.644 0.305 1.00 75.00 341 ALA A CA 1
ATOM 2661 C C . ALA A 1 341 ? -20.812 -14.220 -0.778 1.00 75.00 341 ALA A C 1
ATOM 2663 O O . ALA A 1 341 ? -19.750 -14.709 -0.450 1.00 75.00 341 ALA A O 1
ATOM 2664 N N . ARG A 1 342 ? -21.182 -14.101 -2.061 1.00 82.31 342 ARG A N 1
ATOM 2665 C CA . ARG A 1 342 ? -20.352 -14.558 -3.185 1.00 82.31 342 ARG A CA 1
ATOM 2666 C C . ARG A 1 342 ? -19.183 -13.612 -3.480 1.00 82.31 342 ARG A C 1
ATOM 2668 O O . ARG A 1 342 ? -18.094 -14.075 -3.779 1.00 82.31 342 ARG A O 1
ATOM 2675 N N . ILE A 1 343 ? -19.387 -12.295 -3.383 1.00 85.81 343 ILE A N 1
ATOM 2676 C CA . ILE A 1 343 ? -18.313 -11.304 -3.584 1.00 85.81 343 ILE A CA 1
ATOM 2677 C C . ILE A 1 343 ? -17.220 -11.457 -2.519 1.00 85.81 343 ILE A C 1
ATOM 2679 O O . ILE A 1 343 ? -16.050 -11.274 -2.835 1.00 85.81 343 ILE A O 1
ATOM 2683 N N . TYR A 1 344 ? -17.597 -11.779 -1.281 1.00 84.94 344 TYR A N 1
ATOM 2684 C CA . TYR A 1 344 ? -16.719 -11.789 -0.109 1.00 84.94 344 TYR A CA 1
ATOM 2685 C C . TYR A 1 344 ? -16.453 -13.184 0.478 1.00 84.94 344 TYR A C 1
ATOM 2687 O O . TYR A 1 344 ? -15.980 -13.268 1.609 1.00 84.94 344 TYR A O 1
ATOM 2695 N N . ALA A 1 345 ? -16.782 -14.243 -0.273 1.00 75.69 345 ALA A N 1
ATOM 2696 C CA . ALA A 1 345 ? -16.667 -15.639 0.160 1.00 75.69 345 ALA A CA 1
ATOM 2697 C C . ALA A 1 345 ? -15.239 -16.047 0.523 1.00 75.69 345 ALA A C 1
ATOM 2699 O O . ALA A 1 345 ? -14.319 -15.693 -0.259 1.00 75.69 345 ALA A O 1
#

Foldseek 3Di:
DLQVCVVVVNVQLNVLVLCQVVLNDPDLVVNCVNPVDNDGDDPVCVVVVQLVVQVVLVVLQALGAEAEAEPLVCLQPVDPDPVSSVSVLVVVLVVLVCVVVVVSRRYHYHYDDDPCLDPVCCGHSVVDVSSCVQQPDDPVCPDPPRFDPVHPDGDDDQQDLVSLLVVLVVVLCVLLVNDPVSRPDDSVLSVVLLVLLCVQQPVCSSVCSPLSNVQSVVLVVVCVVPVVDDSVRVSVPDHRDDDDDDDDPLVVVCVVVLVVCLVPKDQAEREEAEDQDPVVLVVVQVVVCVVCVSSVFDEAEDDPPDDPVRVVCCLVRQIHYYYYYPSRVVNLVVDPDPSSSSHSD

pLDDT: mean 84.4, std 9.41, range [39.5, 95.69]

Sequence (345 aa):
AYYRGHILGDETLQASALRWLRAEYDSKMEARQDLGVRRIILDENFLESLKLMAAFLRRAGYAGLLVNLDEMVVLSHRLPNSRARQSNYEALLSLLNDSFQGSAKGLGFIFAGTDDCLEDKRRGLFSYEALRSRLAENTFARGEGLTDLSGPVIRLQPLTPEDLFVLLRNIALVHAGGNPAKVITPDDAIAAVLQKANETLGAGFFRTPRDIVRGFIGLLNILDQNPDRTWQSVLSATTFKTPATASGKTEAAFLPVLSRIASDPADSVQAIYISPLRALINDQFRRLEELCKTADIPVHRWHGDVGATERKRLRENPGGVLLITPESLEAHFCHQDSHLARIYA

Secondary structure (DSSP, 8-state):
-HHHHHHHT-HHHHHHHHHHHTT----HHHHHHHH--S----GGGHHHHHHHHHHHHHHTT-S-EEEEE--THIIIII---HHHHHHHHHHHHHHHHHHHHTTTTTEEEEE---HHHHH-TTTSGGGSHHHHHHHPPPGGGGSTT---SSSS--PPPPPPHHHHHHHHHHHHHHHTTT-GGG----HHHHHHHHHHHHHHHGGGGGG-HHHHHHHHHHHHHHHHH-TTS-HHHHHHH--PPPP-----HHHHHHHHHHHHHHHS--SS--EEEE-S-HHHHHHHHHHHHHHHGGGT--EEEESTT--HHHHHHHHHS--SEEEE-HHHHHHHHHS--HHHHHHT-